Protein AF-A0A1J4UX50-F1 (afdb_monomer_lite)

Foldseek 3Di:
DWDFDAALKKFQKWKFKAWPVRDTPDGDDDGGDIDGAPPPPAQQQVSVVSGGDTAQDKDKDKQALCSHQEAQDPVQKDKDFCVVQVVVVHDADAQDWDADPNATWGFHDDDPRITITGRGDPRHRIIMMMIMHRHDIDDALVSQLQVLCVNQVVRFDWDDDPQEIETEAELPTDDDPSNVVSVVVSVVSSCPRSRHVYYHYDYDHDDPDPPPPPDD

Secondary structure (DSSP, 8-state):
---B--TT-EEEEEEEEE-TTS-EEEE--SSPEEEETTSSSS-HHHHHHHTTPBTT-EEEEEE-GGGTT-PPPGGGEEEEEHHHHHHTT----TT-EEEETTEEEEEEEEETTEEEEE-S-TTTT--EEEEEEEEEEE-SHHHHHHHHHHHHSTT--EEEETTEEEEEE-TTS--SHHHHHHHHHHHHHHHHHSS-SEEEEEE---PPPP------

pLDDT: mean 93.91, std 8.28, range [50.53, 98.5]

Sequence (216 aa):
MVELVEKNDFVELSFVGKDSDGNVFEQTKGKPVLVVAGVGQVLPGLDEKLVGSEVGKKTSVVVPKDKAFGDRRTDLVGLVPLASFQKQGVTPQVGQVVELDGKRARVQSVAGGRVRVDFNHELAGKDLSYEYTVEKRFSMPQAKLDALSKDQLFSAPVKLEGESVTVSIGSDKPKDANFIVAKLRFIDFALRYAGAKKVVFNEEYALPKEKVHEKG

Radius of gyration: 23.58 Å; chains: 1; bounding box: 49×55×70 Å

Structure (mmCIF, N/CA/C/O backbone):
data_AF-A0A1J4UX50-F1
#
_entry.id   AF-A0A1J4UX50-F1
#
loop_
_atom_site.group_PDB
_atom_site.id
_atom_site.type_symbol
_atom_site.label_atom_id
_atom_site.label_alt_id
_atom_site.label_comp_id
_atom_site.label_asym_id
_atom_site.label_entity_id
_atom_site.label_seq_id
_atom_site.pdbx_PDB_ins_code
_atom_site.Cartn_x
_atom_site.Cartn_y
_atom_site.Cartn_z
_atom_site.occupancy
_atom_site.B_iso_or_equiv
_atom_site.auth_s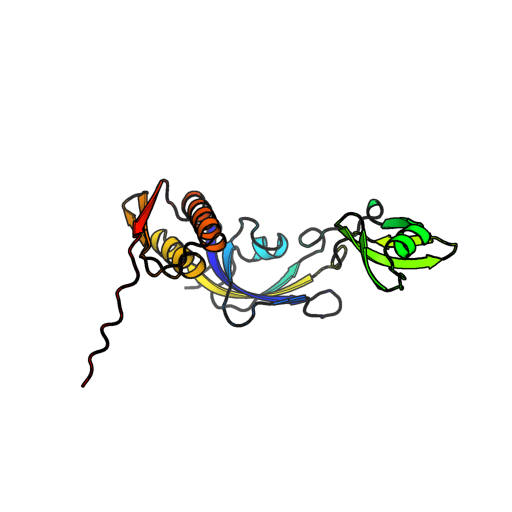eq_id
_atom_site.auth_comp_id
_atom_site.auth_asym_id
_atom_site.auth_atom_id
_atom_site.pdbx_PDB_model_num
ATOM 1 N N . MET A 1 1 ? -8.299 -17.542 22.897 1.00 71.81 1 MET A N 1
ATOM 2 C CA . MET A 1 1 ? -9.010 -17.402 21.608 1.00 71.81 1 MET A CA 1
ATOM 3 C C . MET A 1 1 ? -8.022 -16.838 20.614 1.00 71.81 1 MET A C 1
ATOM 5 O O . MET A 1 1 ? -7.281 -15.945 20.997 1.00 71.81 1 MET A O 1
ATOM 9 N N . VAL A 1 2 ? -7.980 -17.391 19.405 1.00 84.62 2 VAL A N 1
ATOM 10 C CA . VAL A 1 2 ? -7.159 -16.862 18.311 1.00 84.62 2 VAL A CA 1
ATOM 11 C C . VAL A 1 2 ? -7.909 -15.687 17.689 1.00 84.62 2 VAL A C 1
ATOM 13 O O . VAL A 1 2 ? -9.086 -15.828 17.361 1.00 84.62 2 VAL A O 1
ATOM 16 N N . GLU A 1 3 ? -7.259 -14.533 17.563 1.00 94.38 3 GLU A N 1
ATOM 17 C CA . GLU A 1 3 ? -7.835 -13.371 16.887 1.00 94.38 3 GLU A CA 1
ATOM 18 C C . GLU A 1 3 ? -7.488 -13.434 15.397 1.00 94.38 3 GLU A C 1
ATOM 20 O O . GLU A 1 3 ? -6.315 -13.401 15.026 1.00 94.38 3 GLU A O 1
ATOM 25 N N . LEU A 1 4 ? -8.511 -13.556 14.550 1.00 97.38 4 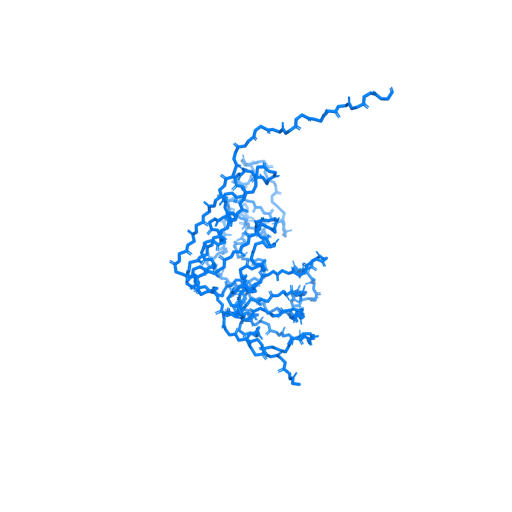LEU A N 1
ATOM 26 C CA . LEU A 1 4 ? -8.366 -13.636 13.098 1.00 97.38 4 LEU A CA 1
ATOM 27 C C . LEU A 1 4 ? -8.790 -12.322 12.445 1.00 97.38 4 LEU A C 1
ATOM 29 O O . LEU A 1 4 ? -9.748 -11.685 12.877 1.00 97.38 4 LEU A O 1
ATOM 33 N N . VAL A 1 5 ? -8.085 -11.933 11.389 1.00 98.00 5 VAL A N 1
ATOM 34 C CA . VAL A 1 5 ? -8.404 -10.753 10.578 1.00 98.00 5 VAL A CA 1
ATOM 35 C C . VAL A 1 5 ? -9.600 -11.036 9.670 1.00 98.00 5 VAL A C 1
ATOM 37 O O . VAL A 1 5 ? -9.631 -12.053 8.979 1.00 98.00 5 VAL A O 1
ATOM 40 N N . GLU A 1 6 ? -10.554 -10.111 9.603 1.00 98.12 6 GLU A N 1
ATOM 41 C CA . GLU A 1 6 ? -11.681 -10.173 8.672 1.00 98.12 6 GLU A CA 1
ATOM 42 C C . GLU A 1 6 ? -11.560 -9.109 7.575 1.00 98.12 6 GLU A C 1
ATOM 44 O O . GLU A 1 6 ? -10.809 -8.136 7.680 1.00 98.12 6 GLU A O 1
ATOM 49 N N . LYS A 1 7 ? -12.312 -9.288 6.485 1.00 97.81 7 LYS A N 1
ATOM 50 C CA . LYS A 1 7 ? -12.376 -8.290 5.414 1.00 97.81 7 LYS A CA 1
ATOM 51 C C . LYS A 1 7 ? -12.885 -6.953 5.968 1.00 97.81 7 LYS A C 1
ATOM 53 O O . LYS A 1 7 ? -13.843 -6.927 6.735 1.00 97.81 7 LYS A O 1
ATOM 58 N N . ASN A 1 8 ? -12.293 -5.851 5.510 1.00 97.69 8 ASN A N 1
ATOM 59 C CA . ASN A 1 8 ? -12.536 -4.476 5.970 1.00 97.69 8 ASN A CA 1
ATOM 60 C C . ASN A 1 8 ? -12.030 -4.164 7.387 1.00 97.69 8 ASN A C 1
ATOM 62 O O . ASN A 1 8 ? -12.269 -3.057 7.882 1.00 97.69 8 ASN A O 1
ATOM 66 N N . ASP A 1 9 ? -11.342 -5.087 8.061 1.00 98.44 9 ASP A N 1
ATOM 67 C CA . ASP A 1 9 ? -10.608 -4.736 9.273 1.00 98.44 9 ASP A CA 1
ATOM 68 C C . ASP A 1 9 ? -9.380 -3.908 8.950 1.00 98.44 9 ASP A C 1
ATOM 70 O O . ASP A 1 9 ? -8.752 -4.061 7.904 1.00 98.44 9 ASP A O 1
ATOM 74 N N . PHE A 1 10 ? -9.043 -3.023 9.878 1.00 98.50 10 PHE A N 1
ATOM 75 C CA . PHE A 1 10 ? -7.824 -2.242 9.802 1.00 98.50 10 PHE A CA 1
ATOM 76 C C . PHE A 1 10 ? -6.750 -3.007 10.558 1.00 98.50 10 PHE A C 1
ATOM 78 O O . PHE A 1 10 ? -7.009 -3.515 11.650 1.00 98.50 10 PHE A O 1
ATOM 85 N N . VAL A 1 11 ? -5.551 -3.082 9.997 1.00 98.31 11 VAL A N 1
ATOM 86 C CA . VAL A 1 11 ? -4.437 -3.816 10.589 1.00 98.31 11 VAL A CA 1
ATOM 87 C C . VAL A 1 11 ? -3.141 -3.014 10.530 1.00 98.31 11 VAL A C 1
ATOM 89 O O . VAL A 1 11 ? -2.823 -2.406 9.512 1.00 98.31 11 VAL A O 1
ATOM 92 N N . GLU A 1 12 ? -2.392 -3.009 11.634 1.00 98.25 12 GLU A N 1
ATOM 93 C CA . GLU A 1 12 ? -0.988 -2.575 11.652 1.00 98.25 12 GLU A CA 1
ATOM 94 C C . GLU A 1 12 ? -0.148 -3.757 11.125 1.00 98.25 12 GLU A C 1
ATOM 96 O O . GLU A 1 12 ? -0.056 -4.790 11.785 1.00 98.25 12 GLU A O 1
ATOM 101 N N . LEU A 1 13 ? 0.422 -3.634 9.924 1.00 98.12 13 LEU A N 1
ATOM 102 C CA . LEU A 1 13 ? 1.148 -4.692 9.215 1.00 98.12 13 LEU A CA 1
ATOM 103 C C . LEU A 1 13 ? 2.655 -4.405 9.186 1.00 98.12 13 LEU A C 1
ATOM 105 O O . LEU A 1 13 ? 3.090 -3.346 8.726 1.00 98.12 13 LEU A O 1
ATOM 109 N N . SER A 1 14 ? 3.455 -5.379 9.611 1.00 98.12 14 SER A N 1
ATOM 110 C CA . SER A 1 14 ? 4.901 -5.421 9.368 1.00 98.12 14 SER A CA 1
ATOM 111 C C . SER A 1 14 ? 5.198 -6.467 8.304 1.00 98.12 14 SER A C 1
ATOM 113 O O . SER A 1 14 ? 4.675 -7.577 8.392 1.00 98.12 14 SER A O 1
ATOM 115 N N . PHE A 1 15 ? 6.044 -6.165 7.320 1.00 97.56 15 PHE A N 1
ATOM 116 C CA . PHE A 1 15 ? 6.398 -7.138 6.288 1.00 97.56 15 PHE A CA 1
ATOM 117 C C . PHE A 1 15 ? 7.793 -6.942 5.683 1.00 97.56 15 PHE A C 1
ATOM 119 O O . PHE A 1 15 ? 8.387 -5.862 5.748 1.00 97.56 15 PHE A O 1
ATOM 126 N N . VAL A 1 16 ? 8.285 -8.004 5.044 1.00 97.94 16 VAL A N 1
ATOM 127 C CA . VAL A 1 16 ? 9.465 -8.036 4.176 1.00 97.94 16 VAL A CA 1
ATOM 128 C C . VAL A 1 16 ? 9.098 -8.782 2.894 1.00 97.94 16 VAL A C 1
ATOM 130 O O . VAL A 1 16 ? 8.734 -9.956 2.944 1.00 97.94 16 VAL A O 1
ATOM 133 N N . GLY A 1 17 ? 9.200 -8.098 1.758 1.00 97.50 17 GLY A N 1
ATOM 134 C CA . GLY A 1 17 ? 9.024 -8.641 0.416 1.00 97.50 17 GLY A CA 1
ATOM 135 C C . GLY A 1 17 ? 10.372 -8.913 -0.250 1.00 97.50 17 GLY A C 1
ATOM 136 O O . GLY A 1 17 ? 11.251 -8.044 -0.289 1.00 97.50 17 GLY A O 1
ATOM 137 N N . LYS A 1 18 ? 10.538 -10.123 -0.785 1.00 97.62 18 LYS A N 1
ATOM 138 C CA . LYS A 1 18 ? 11.728 -10.556 -1.525 1.00 97.62 18 LYS A CA 1
ATOM 139 C C . LYS A 1 18 ? 11.366 -11.070 -2.909 1.00 97.62 18 LYS A C 1
ATOM 141 O O . LYS A 1 18 ? 10.309 -11.677 -3.095 1.00 97.62 18 LYS A O 1
ATOM 146 N N . ASP A 1 19 ? 12.254 -10.836 -3.866 1.00 95.06 19 ASP A N 1
ATOM 147 C CA . ASP A 1 19 ? 12.122 -11.383 -5.212 1.00 95.06 19 ASP A CA 1
ATOM 148 C C . ASP A 1 19 ? 12.576 -12.852 -5.285 1.00 95.06 19 ASP A C 1
ATOM 150 O O . ASP A 1 19 ? 12.990 -13.448 -4.286 1.00 95.06 19 ASP A O 1
ATOM 154 N N . SER A 1 20 ? 12.484 -13.444 -6.479 1.00 87.88 20 SER A N 1
ATOM 155 C CA . SER A 1 20 ? 12.874 -14.836 -6.747 1.00 87.88 20 SER A CA 1
ATOM 156 C C . SER A 1 20 ? 14.332 -15.153 -6.408 1.00 87.88 20 SER A C 1
ATOM 158 O O . SER A 1 20 ? 14.670 -16.310 -6.179 1.00 87.88 20 SER A O 1
ATOM 160 N N . ASP A 1 21 ? 15.186 -14.131 -6.378 1.00 89.50 21 ASP A N 1
ATOM 161 C CA . ASP A 1 21 ? 16.621 -14.249 -6.136 1.00 89.50 21 ASP A CA 1
ATOM 162 C C . ASP A 1 21 ? 16.953 -14.046 -4.641 1.00 89.50 21 ASP A C 1
ATOM 164 O O . ASP A 1 21 ? 18.115 -14.078 -4.237 1.00 89.50 21 ASP A O 1
ATOM 168 N N . GLY A 1 22 ? 15.931 -13.847 -3.798 1.00 92.62 22 GLY A N 1
ATOM 169 C CA . GLY A 1 22 ? 16.059 -13.625 -2.359 1.00 92.62 22 GLY A CA 1
ATOM 170 C C . GLY A 1 22 ? 16.393 -12.182 -1.975 1.00 92.62 22 GLY A C 1
ATOM 171 O O . GLY A 1 22 ? 16.579 -11.900 -0.786 1.00 92.62 22 GLY A O 1
ATOM 172 N N . ASN A 1 23 ? 16.437 -11.260 -2.940 1.00 94.81 23 ASN A N 1
ATOM 173 C CA . ASN A 1 23 ? 16.742 -9.858 -2.688 1.00 94.81 23 ASN A CA 1
ATOM 174 C C . ASN A 1 23 ? 15.522 -9.153 -2.095 1.00 94.81 23 ASN A C 1
ATOM 176 O O . ASN A 1 23 ? 14.419 -9.245 -2.632 1.00 94.81 23 ASN A O 1
ATOM 180 N N . VAL A 1 24 ? 15.720 -8.414 -1.001 1.00 96.31 24 VAL A N 1
ATOM 181 C CA . VAL A 1 24 ? 14.661 -7.581 -0.415 1.00 96.31 24 VAL A CA 1
ATOM 182 C C . VAL A 1 24 ? 14.408 -6.387 -1.331 1.00 96.31 24 VAL A C 1
ATOM 184 O O . VAL A 1 24 ? 15.296 -5.556 -1.517 1.00 96.31 24 VAL A O 1
ATOM 187 N N . PHE A 1 25 ? 13.195 -6.286 -1.874 1.00 94.50 25 PHE A N 1
ATOM 188 C CA . PHE A 1 25 ? 12.785 -5.147 -2.703 1.00 94.50 25 PHE A CA 1
ATOM 189 C C . PHE A 1 25 ? 11.885 -4.169 -1.938 1.00 94.50 25 PHE A C 1
ATOM 191 O O . PHE A 1 25 ? 11.846 -2.983 -2.260 1.00 94.50 25 PHE A O 1
ATOM 198 N N . GLU A 1 26 ? 11.186 -4.645 -0.905 1.00 94.50 26 GLU A N 1
ATOM 199 C CA . GLU A 1 26 ? 10.275 -3.842 -0.094 1.00 94.50 26 GLU A CA 1
ATOM 200 C C . GLU A 1 26 ? 10.270 -4.355 1.348 1.00 94.50 26 GLU A C 1
ATOM 202 O O . GLU A 1 26 ? 10.312 -5.558 1.594 1.00 94.50 26 GLU A O 1
ATOM 207 N N . GLN A 1 27 ? 10.224 -3.452 2.324 1.00 96.00 27 GLN A N 1
ATOM 208 C CA . GLN A 1 27 ? 10.045 -3.828 3.723 1.00 96.00 27 GLN A CA 1
ATOM 209 C C . GLN A 1 27 ? 9.508 -2.666 4.548 1.00 96.00 27 GLN A C 1
ATOM 211 O O . GLN A 1 27 ? 9.844 -1.500 4.316 1.00 96.00 27 GLN A O 1
ATOM 216 N N . THR A 1 28 ? 8.771 -3.001 5.598 1.00 95.06 28 THR A N 1
ATOM 217 C CA . THR A 1 28 ? 8.455 -2.074 6.678 1.00 95.06 28 THR A CA 1
ATOM 218 C C . THR A 1 28 ? 9.744 -1.693 7.419 1.00 95.06 28 THR A C 1
ATOM 220 O O . THR A 1 28 ? 10.534 -2.554 7.812 1.00 95.06 28 THR A O 1
ATOM 223 N N . LYS A 1 29 ? 9.989 -0.390 7.616 1.00 88.50 29 LYS A N 1
ATOM 224 C CA . LYS A 1 29 ? 11.141 0.119 8.381 1.00 88.50 29 LYS A CA 1
ATOM 225 C C . LYS A 1 29 ? 10.657 0.857 9.625 1.00 88.50 29 LYS A C 1
ATOM 227 O O . LYS A 1 29 ? 10.134 1.965 9.541 1.00 88.50 29 LYS A O 1
ATOM 232 N N . GLY A 1 30 ? 10.858 0.250 10.790 1.00 88.81 30 GLY A N 1
ATOM 233 C CA . GLY A 1 30 ? 10.556 0.856 12.086 1.00 88.81 30 GLY A CA 1
ATOM 234 C C . GLY A 1 30 ? 9.095 0.713 12.512 1.00 88.81 30 GLY A C 1
ATOM 235 O O . GLY A 1 30 ? 8.821 -0.027 13.449 1.00 88.81 30 GLY A O 1
ATOM 236 N N . LYS A 1 31 ? 8.167 1.431 11.868 1.00 90.00 31 LYS A N 1
ATOM 237 C CA . LYS A 1 31 ? 6.743 1.437 12.256 1.00 90.00 31 LYS A CA 1
ATOM 238 C C . LYS A 1 31 ? 5.897 0.578 11.309 1.00 90.00 31 LYS A C 1
ATOM 240 O O . LYS A 1 31 ? 6.064 0.742 10.101 1.00 90.00 31 LYS A O 1
ATOM 245 N N . PRO A 1 32 ? 4.985 -0.267 11.832 1.00 96.19 32 PRO A N 1
ATOM 246 C CA . PRO A 1 32 ? 3.990 -0.971 11.024 1.00 96.19 32 PRO A CA 1
ATOM 247 C C . PRO A 1 32 ? 3.179 -0.008 10.158 1.00 96.19 32 PRO A C 1
ATOM 249 O O . PRO A 1 32 ? 2.933 1.131 10.562 1.00 96.19 32 PRO A O 1
ATOM 252 N N . VAL A 1 33 ? 2.750 -0.474 8.987 1.00 96.12 33 VAL A N 1
ATOM 253 C CA . VAL A 1 33 ? 1.877 0.296 8.093 1.00 96.12 33 VAL A CA 1
ATOM 254 C C . VAL A 1 33 ? 0.417 -0.040 8.371 1.00 96.12 33 VAL A C 1
ATOM 256 O O . VAL A 1 33 ? 0.080 -1.204 8.574 1.00 96.12 33 VAL A O 1
ATOM 259 N N . LEU A 1 34 ? -0.457 0.965 8.393 1.00 97.69 34 LEU A N 1
ATOM 260 C CA . LEU A 1 34 ? -1.891 0.743 8.550 1.00 97.69 34 LEU A CA 1
ATOM 261 C C . LEU A 1 34 ? -2.509 0.399 7.189 1.00 97.69 34 LEU A C 1
ATOM 263 O O . LEU A 1 34 ? -2.439 1.201 6.258 1.00 97.69 34 LEU A O 1
ATOM 267 N N . VAL A 1 35 ? -3.130 -0.774 7.082 1.00 97.62 35 VAL A N 1
ATOM 268 C CA . VAL A 1 35 ? -3.851 -1.210 5.876 1.00 97.62 35 VAL A CA 1
ATOM 269 C C . VAL A 1 35 ? -5.231 -1.750 6.230 1.00 97.62 35 VAL A C 1
ATOM 271 O O . VAL A 1 35 ? -5.477 -2.180 7.354 1.00 97.62 35 VAL A O 1
ATOM 274 N N . VAL A 1 36 ? -6.141 -1.731 5.267 1.00 98.25 36 VAL A N 1
ATOM 275 C CA . VAL A 1 36 ? -7.467 -2.334 5.347 1.00 98.25 36 VAL A CA 1
ATOM 276 C C . VAL A 1 36 ? -7.423 -3.667 4.613 1.00 98.25 36 VAL A C 1
ATOM 278 O O . VAL A 1 36 ? -7.085 -3.721 3.432 1.00 98.25 36 VAL A O 1
ATOM 281 N N . ALA A 1 37 ? -7.751 -4.746 5.315 1.00 98.31 37 ALA A N 1
ATOM 282 C CA . ALA A 1 37 ? -7.629 -6.094 4.785 1.00 98.31 37 ALA A CA 1
ATOM 283 C C . ALA A 1 37 ? -8.676 -6.378 3.695 1.00 98.31 37 ALA A C 1
ATOM 285 O O . ALA A 1 37 ? -9.885 -6.23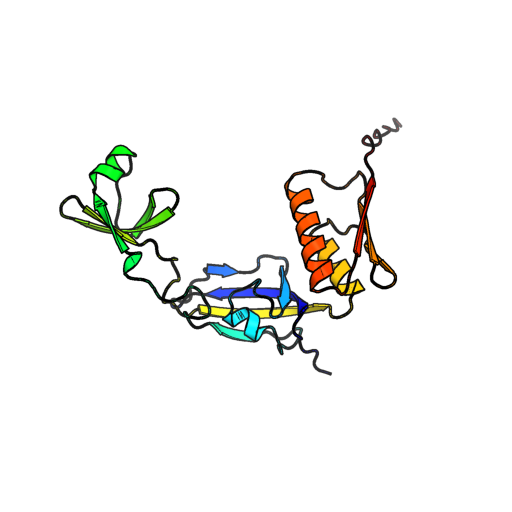1 3.913 1.00 98.31 37 ALA A O 1
ATOM 286 N N . GLY A 1 38 ? -8.214 -6.846 2.535 1.00 97.56 38 GLY A N 1
ATOM 287 C CA . GLY A 1 38 ? -9.058 -7.342 1.449 1.00 97.56 38 GLY A CA 1
ATOM 288 C C . GLY A 1 38 ? -9.702 -6.253 0.586 1.00 97.56 38 GLY A C 1
ATOM 289 O O . GLY A 1 38 ? -10.775 -6.497 0.019 1.00 97.56 38 GLY A O 1
ATOM 290 N N . VAL A 1 39 ? -9.105 -5.056 0.517 1.00 96.88 39 VAL A N 1
ATOM 291 C CA . VAL A 1 39 ? -9.618 -3.920 -0.283 1.00 96.88 39 VAL A CA 1
ATOM 292 C C . VAL A 1 39 ? -8.639 -3.403 -1.347 1.00 96.88 39 VAL A C 1
ATOM 294 O O . VAL A 1 39 ? -8.916 -2.398 -1.997 1.00 96.88 39 VAL A O 1
ATOM 297 N N . GLY A 1 40 ? -7.514 -4.087 -1.558 1.00 96.00 40 GLY A N 1
ATOM 298 C CA . GLY A 1 40 ? -6.562 -3.813 -2.635 1.00 96.00 40 GLY A CA 1
ATOM 299 C C . GLY A 1 40 ? -5.550 -2.707 -2.336 1.00 96.00 40 GLY A C 1
ATOM 300 O O . GLY A 1 40 ? -5.107 -2.028 -3.259 1.00 96.00 40 GLY A O 1
ATOM 301 N N . GLN A 1 41 ? -5.191 -2.487 -1.064 1.00 95.25 41 GLN A N 1
ATOM 302 C CA . GLN A 1 41 ? -4.138 -1.522 -0.702 1.00 95.25 41 GLN A CA 1
ATOM 303 C C . GLN A 1 41 ? -2.714 -2.068 -0.859 1.00 95.25 41 GLN A C 1
ATOM 305 O O . GLN A 1 41 ? -1.770 -1.289 -0.964 1.00 95.25 41 GLN A O 1
ATOM 310 N N . VAL A 1 42 ? -2.563 -3.391 -0.857 1.00 95.88 42 VAL A N 1
ATOM 311 C CA . VAL A 1 42 ? -1.296 -4.099 -1.079 1.00 95.88 42 VAL A CA 1
ATOM 312 C C . VAL A 1 42 ? -1.435 -5.036 -2.280 1.00 95.88 42 VAL A C 1
ATOM 314 O O . VAL A 1 42 ? -2.509 -5.116 -2.882 1.00 95.88 42 VAL A O 1
ATOM 317 N N . LEU A 1 43 ? -0.358 -5.741 -2.650 1.00 96.69 43 LEU A N 1
ATOM 318 C CA . LEU A 1 43 ? -0.404 -6.704 -3.754 1.00 96.69 43 LEU A CA 1
ATOM 319 C C . LEU A 1 43 ? -1.571 -7.689 -3.569 1.00 96.69 43 LEU A C 1
ATOM 321 O O . LEU A 1 43 ? -1.728 -8.206 -2.460 1.00 96.69 43 LEU A O 1
ATOM 325 N N . PRO A 1 44 ? -2.349 -7.998 -4.625 1.00 97.38 44 PRO A N 1
ATOM 326 C CA . PRO A 1 44 ? -3.539 -8.841 -4.517 1.00 97.38 44 PRO A CA 1
ATOM 327 C C . PRO A 1 44 ? -3.313 -10.145 -3.747 1.00 97.38 44 PRO A C 1
ATOM 329 O O . PRO A 1 44 ? -4.102 -10.498 -2.876 1.00 97.38 44 PRO A O 1
ATOM 332 N N . GLY A 1 45 ? -2.204 -10.844 -4.006 1.00 96.50 45 GLY A N 1
ATOM 333 C CA . GLY A 1 45 ? -1.937 -12.115 -3.333 1.00 96.50 45 GLY A CA 1
ATOM 334 C C . GLY A 1 45 ? -1.479 -11.966 -1.882 1.00 96.50 45 GLY A C 1
ATOM 335 O O . GLY A 1 45 ? -1.636 -12.913 -1.119 1.00 96.50 45 GLY A O 1
ATOM 336 N N . LEU A 1 46 ? -0.960 -10.802 -1.476 1.00 96.94 46 LEU A N 1
ATOM 337 C CA . LEU A 1 46 ? -0.735 -10.497 -0.061 1.00 96.94 46 LEU A CA 1
ATOM 338 C C . LEU A 1 46 ? -2.058 -10.125 0.618 1.00 96.94 46 LEU A C 1
ATOM 340 O O . LEU A 1 46 ? -2.356 -10.640 1.690 1.00 96.94 46 LEU A O 1
ATOM 344 N N . ASP A 1 47 ? -2.872 -9.290 -0.026 1.00 97.69 47 ASP A N 1
ATOM 345 C CA . ASP A 1 47 ? -4.136 -8.789 0.522 1.00 97.69 47 ASP A CA 1
ATOM 346 C C . ASP A 1 47 ? -5.145 -9.918 0.788 1.00 97.69 47 ASP A C 1
ATOM 348 O O . ASP A 1 47 ? -5.769 -9.983 1.847 1.00 97.69 47 ASP A O 1
ATOM 352 N N . GLU A 1 48 ? -5.229 -10.884 -0.131 1.00 96.88 48 GLU A N 1
ATOM 353 C CA . GLU A 1 48 ? -6.010 -12.110 0.054 1.00 96.88 48 GLU A CA 1
ATOM 354 C C . GLU A 1 48 ? -5.556 -12.933 1.266 1.00 96.88 48 GLU A C 1
ATOM 356 O O . GLU A 1 48 ? -6.374 -13.603 1.893 1.00 96.88 48 GLU A O 1
ATOM 361 N N . LYS A 1 49 ? -4.257 -12.916 1.588 1.00 96.94 49 LYS A N 1
ATOM 362 C CA . LYS A 1 49 ? -3.690 -13.679 2.708 1.00 96.94 49 LYS A CA 1
ATOM 363 C C . LYS A 1 49 ? -3.848 -12.965 4.041 1.00 96.94 49 LYS A C 1
ATOM 365 O O . LYS A 1 49 ? -3.878 -13.637 5.069 1.00 96.94 49 LYS A O 1
ATOM 370 N N . LEU A 1 50 ? -3.999 -11.639 4.043 1.00 97.50 50 LEU A N 1
ATOM 371 C CA . LEU A 1 50 ? -4.297 -10.891 5.263 1.00 97.50 50 LEU A CA 1
ATOM 372 C C . LEU A 1 50 ? -5.626 -11.337 5.876 1.00 97.50 50 LEU A C 1
ATOM 374 O O . LEU A 1 50 ? -5.694 -11.525 7.086 1.00 97.50 50 LEU A O 1
ATOM 378 N N . VAL A 1 51 ? -6.659 -11.571 5.064 1.00 97.56 51 VAL A N 1
ATOM 379 C CA . VAL A 1 51 ? -7.946 -12.084 5.555 1.00 97.56 51 VAL A CA 1
ATOM 380 C C . VAL A 1 51 ? -7.775 -13.517 6.074 1.00 97.56 51 VAL A C 1
ATOM 382 O O . VAL A 1 51 ? -7.290 -14.400 5.373 1.00 97.56 51 VAL A O 1
ATOM 385 N N . GLY A 1 52 ? -8.178 -13.752 7.321 1.00 97.06 52 GLY A N 1
ATOM 386 C CA . GLY A 1 52 ? -7.995 -15.020 8.026 1.00 97.06 52 GLY A CA 1
ATOM 387 C C . GLY A 1 52 ? -6.609 -15.205 8.649 1.00 97.06 52 GLY A C 1
ATOM 388 O O . GLY A 1 52 ? -6.366 -16.244 9.259 1.00 97.06 52 GLY A O 1
ATOM 389 N N . SER A 1 53 ? -5.705 -14.224 8.535 1.00 97.38 53 SER A N 1
ATOM 390 C CA . SER A 1 53 ? -4.438 -14.248 9.272 1.00 97.38 53 SER A CA 1
ATOM 391 C C . SER A 1 53 ? -4.667 -14.083 10.772 1.00 97.38 53 SER A C 1
ATOM 393 O O . SER A 1 53 ? -5.549 -13.343 11.206 1.00 97.38 53 SER A O 1
ATOM 395 N N . GLU A 1 54 ? -3.838 -14.756 11.562 1.00 98.00 54 GLU A N 1
ATOM 396 C CA . GLU A 1 54 ? -3.823 -14.651 13.019 1.00 98.00 54 GLU A CA 1
ATOM 397 C C . GLU A 1 54 ? -2.996 -13.439 13.467 1.00 98.00 54 GLU A C 1
ATOM 399 O O . GLU A 1 54 ? -1.852 -13.257 13.040 1.00 98.00 54 GLU A O 1
ATOM 404 N N . VAL A 1 55 ? -3.574 -12.607 14.335 1.00 98.06 55 VAL A N 1
ATOM 405 C CA . VAL A 1 55 ? -2.904 -11.428 14.899 1.00 98.06 55 VAL A CA 1
ATOM 406 C C . VAL A 1 55 ? -1.724 -11.865 15.775 1.00 98.06 55 VAL A C 1
ATOM 408 O O . VAL A 1 55 ? -1.826 -12.793 16.572 1.00 98.06 55 VAL A O 1
ATOM 411 N N . GLY A 1 56 ? -0.582 -11.199 15.612 1.00 97.75 56 GLY A N 1
ATOM 412 C CA . GLY A 1 56 ? 0.679 -11.467 16.304 1.00 97.75 56 GLY A CA 1
ATOM 413 C C . GLY A 1 56 ? 1.496 -12.619 15.712 1.00 97.75 56 GLY A C 1
ATOM 414 O O . GLY A 1 56 ? 2.640 -12.830 16.117 1.00 97.75 56 GLY A O 1
ATOM 415 N N . LYS A 1 57 ? 0.953 -13.363 14.740 1.00 97.62 57 LYS A N 1
ATOM 416 C CA . LYS A 1 57 ? 1.645 -14.500 14.135 1.00 97.62 57 LYS A CA 1
ATOM 417 C C . LYS A 1 57 ? 2.405 -14.103 12.880 1.00 97.62 57 LYS A C 1
ATOM 419 O O . LYS A 1 57 ? 1.855 -13.558 11.923 1.00 97.62 57 LYS A O 1
ATOM 424 N N . LYS A 1 58 ? 3.675 -14.491 12.864 1.00 97.56 58 LYS A N 1
ATOM 425 C CA . LYS A 1 58 ? 4.536 -14.390 11.694 1.00 97.56 58 LYS A CA 1
ATOM 426 C C . LYS A 1 58 ? 4.125 -15.416 10.637 1.00 97.56 58 LYS A C 1
ATOM 428 O O . LYS A 1 58 ? 4.071 -16.613 10.920 1.00 97.56 58 LYS A O 1
ATOM 433 N N . THR A 1 59 ? 3.865 -14.943 9.426 1.00 97.12 59 THR A N 1
ATOM 434 C CA . THR A 1 59 ? 3.369 -15.744 8.305 1.00 97.12 59 THR A CA 1
ATOM 435 C C . THR A 1 59 ? 4.255 -15.541 7.081 1.00 97.12 59 THR A C 1
ATOM 437 O O . THR A 1 59 ? 4.658 -14.420 6.775 1.00 97.12 59 THR A O 1
ATOM 440 N N . SER A 1 60 ? 4.556 -16.627 6.367 1.00 97.31 60 SER A N 1
ATOM 441 C CA . SER A 1 60 ? 5.296 -16.592 5.103 1.00 97.31 60 SER A CA 1
ATOM 442 C C . SER A 1 60 ? 4.397 -17.055 3.967 1.00 97.31 60 SER A C 1
ATOM 444 O O . SER A 1 60 ? 3.750 -18.098 4.068 1.00 97.31 60 SER A O 1
ATOM 446 N N . VAL A 1 61 ? 4.361 -16.288 2.881 1.00 96.50 61 VAL A N 1
ATOM 447 C CA . VAL A 1 61 ? 3.545 -16.578 1.700 1.00 96.50 61 VAL A CA 1
ATOM 448 C C . VAL A 1 61 ? 4.343 -16.354 0.427 1.00 96.50 61 VAL A C 1
ATOM 450 O O . VAL A 1 61 ? 5.188 -15.463 0.350 1.00 96.50 61 VAL A O 1
ATOM 453 N N . VAL A 1 62 ? 4.045 -17.159 -0.588 1.00 97.12 62 VAL A N 1
ATOM 454 C CA . VAL A 1 62 ? 4.475 -16.901 -1.961 1.00 97.12 62 VAL A CA 1
ATOM 455 C C . VAL A 1 62 ? 3.319 -16.219 -2.680 1.00 97.12 62 VAL A C 1
ATOM 457 O O . VAL A 1 62 ? 2.197 -16.727 -2.685 1.00 97.12 62 VAL A O 1
ATOM 460 N N . VAL A 1 63 ? 3.596 -15.053 -3.252 1.00 97.56 63 VAL A N 1
ATOM 461 C CA . VAL A 1 63 ? 2.679 -14.286 -4.087 1.00 97.56 63 VAL A CA 1
ATOM 462 C C . VAL A 1 63 ? 3.044 -14.587 -5.542 1.00 97.56 63 VAL A C 1
ATOM 464 O O . VAL A 1 63 ? 4.112 -14.161 -5.991 1.00 97.56 63 VAL A O 1
ATOM 467 N N . PRO A 1 64 ? 2.204 -15.334 -6.278 1.00 96.94 64 PRO A N 1
ATOM 468 C CA . PRO A 1 64 ? 2.483 -15.644 -7.673 1.00 96.94 64 PRO A CA 1
ATOM 469 C C . PRO A 1 64 ? 2.450 -14.369 -8.523 1.00 96.94 64 PRO A C 1
ATOM 471 O O . PRO A 1 64 ? 1.761 -13.401 -8.185 1.00 96.94 64 PRO A O 1
ATOM 474 N N . LYS A 1 65 ? 3.197 -14.359 -9.631 1.00 96.56 65 LYS A N 1
ATOM 475 C CA . LYS A 1 65 ? 3.354 -13.186 -10.507 1.00 96.56 65 LYS A CA 1
ATOM 476 C C . LYS A 1 65 ? 2.027 -12.549 -10.932 1.00 96.56 65 LYS A C 1
ATOM 478 O O . LYS A 1 65 ? 1.928 -11.326 -10.952 1.00 96.56 65 LYS A O 1
ATOM 483 N N . ASP A 1 66 ? 0.996 -13.344 -11.214 1.00 96.69 66 ASP A N 1
ATOM 484 C CA . ASP A 1 66 ? -0.342 -12.894 -11.630 1.00 96.69 66 ASP A CA 1
ATOM 485 C C . ASP A 1 66 ? -1.088 -12.126 -10.526 1.00 96.69 66 ASP A C 1
ATOM 487 O O . ASP A 1 66 ? -1.910 -11.260 -10.822 1.00 96.69 66 ASP A O 1
ATOM 491 N N . LYS A 1 67 ? -0.742 -12.384 -9.261 1.00 96.69 67 LYS A N 1
ATOM 492 C CA . LYS A 1 67 ? -1.220 -11.661 -8.074 1.00 96.69 67 LYS A CA 1
ATOM 493 C C . LYS A 1 67 ? -0.198 -10.669 -7.504 1.00 96.69 67 LYS A C 1
ATOM 495 O O . LYS A 1 67 ? -0.398 -10.159 -6.398 1.00 96.69 67 LYS A O 1
ATOM 500 N N . ALA A 1 68 ? 0.876 -10.406 -8.247 1.00 96.12 68 ALA A N 1
ATOM 501 C CA . ALA A 1 68 ? 1.909 -9.416 -7.958 1.00 96.12 68 ALA A CA 1
ATOM 502 C C . ALA A 1 68 ? 1.987 -8.368 -9.084 1.00 96.12 68 ALA A C 1
ATOM 504 O O . ALA A 1 68 ? 1.088 -7.542 -9.220 1.00 96.12 68 ALA A O 1
ATOM 505 N N . PHE A 1 69 ? 3.053 -8.391 -9.894 1.00 95.56 69 PHE A N 1
ATOM 506 C CA . PHE A 1 69 ? 3.312 -7.414 -10.963 1.00 95.56 69 PHE A CA 1
ATOM 507 C C . PHE A 1 69 ? 2.929 -7.907 -12.367 1.00 95.56 69 PHE A C 1
ATOM 509 O O . PHE A 1 69 ? 3.249 -7.257 -13.362 1.00 95.56 69 PHE A O 1
ATOM 516 N N . GLY A 1 70 ? 2.238 -9.042 -12.447 1.00 95.62 70 GLY A N 1
ATOM 517 C CA . GLY A 1 70 ? 1.788 -9.668 -13.680 1.00 95.62 70 GLY A CA 1
ATOM 518 C C . GLY A 1 70 ? 2.910 -10.327 -14.476 1.00 95.62 70 GLY A C 1
ATOM 519 O O . GLY A 1 70 ? 4.075 -10.377 -14.070 1.00 95.62 70 GLY A O 1
ATOM 520 N N . ASP A 1 71 ? 2.542 -10.840 -15.645 1.00 96.44 71 ASP A N 1
ATOM 521 C CA . ASP A 1 71 ? 3.496 -11.353 -16.619 1.00 96.44 71 ASP A CA 1
ATOM 522 C C . ASP A 1 71 ? 4.338 -10.239 -17.237 1.00 96.44 71 ASP A C 1
ATOM 524 O O . ASP A 1 71 ? 3.872 -9.123 -17.481 1.00 96.44 71 ASP A O 1
ATOM 528 N N . ARG A 1 72 ? 5.586 -10.578 -17.570 1.00 95.25 72 ARG A N 1
ATOM 529 C CA . ARG A 1 72 ? 6.410 -9.720 -18.416 1.00 95.25 72 ARG A CA 1
ATOM 530 C C . ARG A 1 72 ? 5.808 -9.695 -19.817 1.00 95.25 72 ARG A C 1
ATOM 532 O O . ARG A 1 72 ? 5.731 -10.728 -20.481 1.00 95.25 72 ARG A O 1
ATOM 539 N N . ARG A 1 73 ? 5.403 -8.518 -20.279 1.00 95.81 73 ARG A N 1
ATOM 540 C CA . ARG A 1 73 ? 4.709 -8.347 -21.553 1.00 95.81 73 ARG A CA 1
ATOM 541 C C . ARG A 1 73 ? 5.685 -7.992 -22.669 1.00 95.81 73 ARG A C 1
ATOM 543 O O . ARG A 1 73 ? 6.515 -7.092 -22.527 1.00 95.81 73 ARG A O 1
ATOM 550 N N . THR A 1 74 ? 5.605 -8.717 -23.780 1.00 95.06 74 THR A N 1
ATOM 551 C CA . THR A 1 74 ? 6.525 -8.565 -24.919 1.00 95.06 74 THR A CA 1
ATOM 552 C C . THR A 1 74 ? 6.270 -7.297 -25.729 1.00 95.06 74 THR A C 1
ATOM 554 O O . THR A 1 74 ? 7.195 -6.775 -26.340 1.00 95.06 74 THR A O 1
ATOM 557 N N . ASP A 1 75 ? 5.038 -6.788 -25.715 1.00 95.69 75 ASP A N 1
ATOM 558 C CA . ASP A 1 75 ? 4.620 -5.522 -26.333 1.00 95.69 75 ASP A CA 1
ATOM 559 C C . ASP A 1 75 ? 5.206 -4.287 -25.625 1.00 95.69 75 ASP A C 1
ATOM 561 O O . ASP A 1 75 ? 5.345 -3.230 -26.234 1.00 95.69 75 ASP A O 1
ATOM 565 N N . LEU A 1 76 ? 5.613 -4.429 -24.360 1.00 94.94 76 LEU A N 1
ATOM 566 C CA . LEU A 1 76 ? 6.356 -3.414 -23.608 1.00 94.94 76 LEU A CA 1
ATOM 567 C C . LEU A 1 76 ? 7.868 -3.436 -23.875 1.00 94.94 76 LEU A C 1
ATOM 569 O O . LEU A 1 76 ? 8.616 -2.705 -23.225 1.00 94.94 76 LEU A O 1
ATOM 573 N N . VAL A 1 77 ? 8.343 -4.257 -24.812 1.00 96.31 77 VAL A N 1
ATOM 574 C CA . VAL A 1 77 ? 9.748 -4.277 -25.221 1.00 96.31 77 VAL A CA 1
ATOM 575 C C . VAL A 1 77 ? 9.879 -3.642 -26.598 1.00 96.31 77 VAL A C 1
ATOM 577 O O . VAL A 1 77 ? 9.302 -4.112 -27.575 1.00 96.31 77 VAL A O 1
ATOM 580 N N . GLY A 1 78 ? 10.663 -2.570 -26.680 1.00 94.88 78 GLY A N 1
ATOM 581 C CA . GLY A 1 78 ? 10.768 -1.731 -27.870 1.00 94.88 78 GLY A CA 1
ATOM 582 C C . GLY A 1 78 ? 12.194 -1.574 -28.383 1.00 94.88 78 GLY A C 1
ATOM 583 O O . GLY A 1 78 ? 13.171 -1.805 -27.669 1.00 94.88 78 GLY A O 1
ATOM 584 N N . LEU A 1 79 ? 12.310 -1.143 -29.639 1.00 96.31 79 LEU A N 1
ATOM 585 C CA . LEU A 1 79 ? 13.560 -0.669 -30.227 1.00 96.31 79 LEU A CA 1
ATOM 586 C C . LEU A 1 79 ? 13.487 0.846 -30.385 1.00 96.31 79 LEU A C 1
ATOM 588 O O . LEU A 1 79 ? 12.609 1.357 -31.076 1.00 96.31 79 LEU A O 1
ATOM 592 N N . VAL A 1 80 ? 14.441 1.550 -29.787 1.00 95.25 80 VAL A N 1
ATOM 593 C CA . VAL A 1 80 ? 14.560 3.006 -29.875 1.00 95.25 80 VAL A CA 1
ATOM 594 C C . VAL A 1 80 ? 15.865 3.348 -30.599 1.00 95.25 80 VAL A C 1
ATOM 596 O O . VAL A 1 80 ? 16.893 2.722 -30.322 1.00 95.25 80 VAL A O 1
ATOM 599 N N . PRO A 1 81 ? 15.874 4.300 -31.550 1.00 96.50 81 PRO A N 1
ATOM 600 C CA . PRO A 1 81 ? 17.107 4.724 -32.207 1.00 96.50 81 PRO A CA 1
ATOM 601 C C . PRO A 1 81 ? 18.136 5.232 -31.191 1.00 96.50 81 PRO A C 1
ATOM 603 O O . PRO A 1 81 ? 17.804 6.044 -30.330 1.00 96.50 81 PRO A O 1
ATOM 606 N N . LEU A 1 82 ? 19.400 4.821 -31.323 1.00 95.62 82 LEU A N 1
ATOM 607 C CA . LEU A 1 82 ? 20.487 5.297 -30.455 1.00 95.62 82 LEU A CA 1
ATOM 608 C C . LEU A 1 82 ? 20.602 6.831 -30.480 1.00 95.62 82 LEU A C 1
ATOM 610 O O . LEU A 1 82 ? 20.826 7.459 -29.447 1.00 95.62 82 LEU A O 1
ATOM 614 N N . ALA A 1 83 ? 20.358 7.433 -31.647 1.00 94.56 83 ALA A N 1
ATOM 615 C CA . ALA A 1 83 ? 20.345 8.880 -31.830 1.00 94.56 83 ALA A CA 1
ATOM 616 C C . ALA A 1 83 ? 19.333 9.601 -30.918 1.00 94.56 83 ALA A C 1
ATOM 618 O O . ALA A 1 83 ? 19.571 10.747 -30.546 1.00 94.56 83 ALA A O 1
ATOM 619 N N . SER A 1 84 ? 18.223 8.958 -30.532 1.00 93.06 84 SER A N 1
ATOM 620 C CA . SER A 1 84 ? 17.242 9.553 -29.614 1.00 93.06 84 SER A CA 1
ATOM 621 C C . SER A 1 84 ? 17.820 9.755 -28.212 1.00 93.06 84 SER A C 1
ATOM 623 O O . SER A 1 84 ? 17.585 10.797 -27.609 1.00 93.06 84 SER A O 1
ATOM 625 N N . PHE A 1 85 ? 18.637 8.813 -27.728 1.00 92.69 85 PHE A N 1
ATOM 626 C CA . PHE A 1 85 ? 19.336 8.939 -26.443 1.00 92.69 85 PHE A CA 1
ATOM 627 C C . PHE A 1 85 ? 20.441 9.993 -26.514 1.00 92.69 85 PHE A C 1
ATOM 629 O O . PHE A 1 85 ? 20.539 10.855 -25.645 1.00 92.69 85 PHE A O 1
ATOM 636 N N . GLN A 1 86 ? 21.225 9.985 -27.595 1.00 91.06 86 GLN A N 1
ATOM 637 C CA . GLN A 1 86 ? 22.319 10.940 -27.796 1.00 91.06 86 GLN A CA 1
ATOM 638 C C . GLN A 1 86 ? 21.823 12.390 -27.858 1.00 91.06 86 GLN A C 1
ATOM 640 O O . GLN A 1 86 ? 22.454 13.274 -27.286 1.00 91.06 86 GLN A O 1
ATOM 645 N N . LYS A 1 87 ? 20.665 12.640 -28.489 1.00 91.62 87 LYS A N 1
ATOM 646 C CA . LYS A 1 87 ? 20.011 13.962 -28.499 1.00 91.62 87 LYS A CA 1
ATOM 647 C C . LYS A 1 87 ? 19.652 14.469 -27.100 1.00 91.62 87 LYS A C 1
ATOM 649 O O . LYS A 1 87 ? 19.586 15.675 -26.898 1.00 91.62 87 LYS A O 1
ATOM 654 N N . GLN A 1 88 ? 19.430 13.561 -26.155 1.00 89.38 88 GLN A N 1
ATOM 655 C CA . GLN A 1 88 ? 19.166 13.865 -24.748 1.00 89.38 88 GLN A CA 1
ATOM 656 C C . GLN A 1 88 ? 20.448 13.849 -23.895 1.00 89.38 88 GLN A C 1
ATOM 658 O O . GLN A 1 88 ? 20.372 13.942 -22.675 1.00 89.38 88 GLN A O 1
ATOM 663 N N . GLY A 1 89 ? 21.629 13.710 -24.511 1.00 90.56 89 GLY A N 1
ATOM 664 C CA . GLY A 1 89 ? 22.904 13.606 -23.798 1.00 90.56 89 GLY A CA 1
ATOM 665 C C . GLY A 1 89 ? 23.092 12.285 -23.045 1.00 90.56 89 GLY A C 1
ATOM 666 O O . GLY A 1 89 ? 23.953 12.196 -22.174 1.00 90.56 89 GLY A O 1
ATOM 667 N N . VAL A 1 90 ? 22.300 11.255 -23.361 1.00 91.81 90 VAL A N 1
ATOM 668 C CA . VAL A 1 90 ? 22.348 9.944 -22.708 1.00 91.81 90 VAL A CA 1
ATOM 669 C C . VAL A 1 90 ? 23.124 8.955 -23.576 1.00 91.81 90 VAL A C 1
ATOM 671 O O . VAL A 1 90 ? 22.794 8.734 -24.741 1.00 91.81 90 VAL A O 1
ATOM 674 N N . THR A 1 91 ? 24.117 8.296 -22.981 1.00 94.56 91 THR A N 1
ATOM 675 C CA . THR A 1 91 ? 24.794 7.136 -23.576 1.00 94.56 91 THR A CA 1
ATOM 676 C C . THR A 1 91 ? 24.255 5.867 -22.914 1.00 94.56 91 THR A C 1
ATOM 678 O O . THR A 1 91 ? 24.651 5.576 -21.785 1.00 94.56 91 THR A O 1
ATOM 681 N N . PRO A 1 92 ? 23.338 5.124 -23.562 1.00 94.56 92 PRO A N 1
ATOM 682 C CA . PRO A 1 92 ? 22.683 3.978 -22.944 1.00 94.56 92 PRO A CA 1
ATOM 683 C C . PRO A 1 92 ? 23.655 2.805 -22.777 1.00 94.56 92 PRO A C 1
ATOM 685 O O . PRO A 1 92 ? 24.382 2.455 -23.706 1.00 94.56 92 PRO A O 1
ATOM 688 N N . GLN A 1 93 ? 23.628 2.166 -21.609 1.00 96.19 93 GLN A N 1
ATOM 689 C CA . GLN A 1 93 ? 24.407 0.967 -21.289 1.00 96.19 93 GLN A CA 1
ATOM 690 C C . GLN A 1 93 ? 23.489 -0.209 -20.952 1.00 96.19 93 GLN A C 1
ATOM 692 O O . GLN A 1 93 ? 22.418 -0.020 -20.384 1.00 96.19 93 GLN A O 1
ATOM 697 N N . VAL A 1 94 ? 23.897 -1.438 -21.276 1.00 96.56 94 VAL A N 1
ATOM 698 C CA . VAL A 1 94 ? 23.116 -2.641 -20.938 1.00 96.56 94 VAL A CA 1
ATOM 699 C C . VAL A 1 94 ? 22.895 -2.725 -19.427 1.00 96.56 94 VAL A C 1
ATOM 701 O O . VAL A 1 94 ? 23.820 -2.541 -18.644 1.00 96.56 94 VAL A O 1
ATOM 704 N N . GLY A 1 95 ? 21.652 -2.978 -19.022 1.00 93.56 95 GLY A N 1
ATOM 705 C CA . GLY A 1 95 ? 21.228 -3.012 -17.624 1.00 93.56 95 GLY A CA 1
ATOM 706 C C . GLY A 1 95 ? 20.830 -1.650 -17.051 1.00 93.56 95 GLY A C 1
ATOM 707 O O . GLY A 1 95 ? 20.093 -1.625 -16.062 1.00 93.56 95 GLY A O 1
ATOM 708 N N . GLN A 1 96 ? 21.231 -0.540 -17.680 1.00 94.94 96 GLN A N 1
ATOM 709 C CA . GLN A 1 96 ? 20.885 0.812 -17.242 1.00 94.94 96 GLN A CA 1
ATOM 710 C C . GLN A 1 96 ? 19.374 1.047 -17.315 1.00 94.94 96 GLN A C 1
ATOM 712 O O . GLN A 1 96 ? 18.714 0.652 -18.280 1.00 94.94 96 GLN A O 1
ATOM 717 N N . VAL A 1 97 ? 18.835 1.736 -16.309 1.00 94.25 97 VAL A N 1
ATOM 718 C CA . VAL A 1 97 ? 17.471 2.270 -16.351 1.00 94.25 97 VAL A CA 1
ATOM 719 C C . VAL A 1 97 ? 17.520 3.695 -16.891 1.00 94.25 97 VAL A C 1
ATOM 721 O O . VAL A 1 97 ? 18.253 4.535 -16.376 1.00 94.25 97 VAL A O 1
ATOM 724 N N . VAL A 1 98 ? 16.748 3.943 -17.939 1.00 93.00 98 VAL A N 1
ATOM 725 C CA . VAL A 1 98 ? 16.639 5.213 -18.664 1.00 93.00 98 VAL A CA 1
ATOM 726 C C . VAL A 1 98 ? 15.198 5.711 -18.600 1.00 93.00 98 VAL A C 1
ATOM 728 O O . VAL A 1 98 ? 14.279 4.914 -18.411 1.00 93.00 98 VAL A O 1
ATOM 731 N N . GLU A 1 99 ? 14.990 7.015 -18.753 1.00 91.56 99 GLU A N 1
ATOM 732 C CA . GLU A 1 99 ? 13.656 7.610 -18.854 1.00 91.56 99 GLU A CA 1
ATOM 733 C C . GLU A 1 99 ? 13.385 8.022 -20.303 1.00 91.56 99 GLU A C 1
ATOM 735 O O . GLU A 1 99 ? 14.192 8.713 -20.919 1.00 91.56 99 GLU A O 1
ATOM 740 N N . LEU A 1 100 ? 12.268 7.558 -20.857 1.00 87.25 100 LEU A N 1
ATOM 741 C CA . LEU A 1 100 ? 11.830 7.809 -22.226 1.00 87.25 100 LEU A CA 1
ATOM 742 C C . LEU A 1 100 ? 10.348 8.167 -22.192 1.00 87.25 100 LEU A C 1
ATOM 744 O O . LEU A 1 100 ? 9.540 7.375 -21.713 1.00 87.25 100 LEU A O 1
ATOM 748 N N . ASP A 1 101 ? 9.994 9.359 -22.671 1.00 83.38 101 ASP A N 1
ATOM 749 C CA . ASP A 1 101 ? 8.615 9.871 -22.674 1.00 83.38 101 ASP A CA 1
ATOM 750 C C . ASP A 1 101 ? 7.934 9.784 -21.290 1.00 83.38 101 ASP A C 1
ATOM 752 O O . ASP A 1 101 ? 6.778 9.377 -21.160 1.00 83.38 101 ASP A O 1
ATOM 756 N N . GLY A 1 102 ? 8.690 10.101 -20.230 1.00 85.38 102 GLY A N 1
ATOM 757 C CA . GLY A 1 102 ? 8.235 10.020 -18.836 1.00 85.38 102 GLY A CA 1
ATOM 758 C C . GLY A 1 102 ? 8.077 8.593 -18.296 1.00 85.38 102 GLY A C 1
ATOM 759 O O . GLY A 1 102 ? 7.569 8.399 -17.192 1.00 85.38 102 GLY A O 1
ATOM 760 N N . LYS A 1 103 ? 8.488 7.570 -19.057 1.00 89.31 103 LYS A N 1
ATOM 761 C CA . LYS A 1 103 ? 8.455 6.163 -18.646 1.00 89.31 103 LYS A CA 1
ATOM 762 C C . LYS A 1 103 ? 9.860 5.643 -18.410 1.00 89.31 103 LYS A C 1
ATOM 764 O O . LYS A 1 103 ? 10.755 5.808 -19.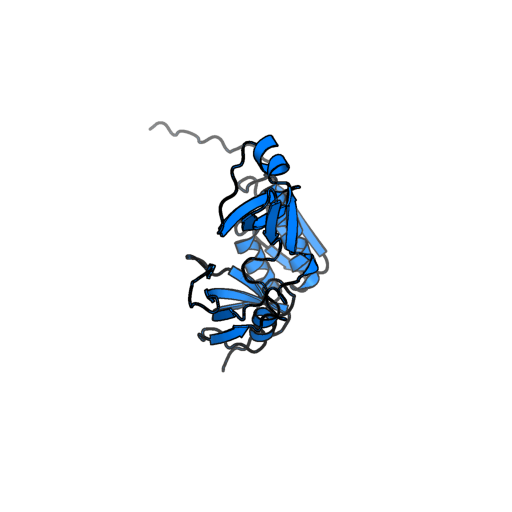235 1.00 89.31 103 LYS A O 1
ATOM 769 N N . ARG A 1 104 ? 10.043 4.939 -17.297 1.00 92.75 104 ARG A N 1
ATOM 770 C CA . ARG A 1 104 ? 11.291 4.229 -17.014 1.00 92.75 104 ARG A CA 1
ATOM 771 C C . ARG A 1 104 ? 11.359 2.960 -17.858 1.00 92.75 104 ARG A C 1
ATOM 773 O O . ARG A 1 104 ? 10.383 2.219 -17.940 1.00 92.75 104 ARG A O 1
ATOM 780 N N . ALA A 1 105 ? 12.517 2.705 -18.450 1.00 94.62 105 ALA A N 1
ATOM 781 C CA . ALA A 1 105 ? 12.794 1.503 -19.220 1.00 94.62 105 ALA A CA 1
ATOM 782 C C . ALA A 1 105 ? 14.184 0.969 -18.888 1.00 94.62 105 ALA A C 1
ATOM 784 O O . ALA A 1 105 ? 15.101 1.742 -18.616 1.00 94.62 105 ALA A O 1
ATOM 785 N N . ARG A 1 106 ? 14.373 -0.348 -18.943 1.00 96.19 106 ARG A N 1
ATOM 786 C CA . ARG A 1 106 ? 15.690 -0.974 -18.802 1.00 96.19 106 ARG A CA 1
ATOM 787 C C . ARG A 1 106 ? 16.287 -1.266 -20.169 1.00 96.19 106 ARG A C 1
ATOM 789 O O . ARG A 1 106 ? 15.655 -1.917 -20.996 1.00 96.19 106 ARG A O 1
ATOM 796 N N . VAL A 1 107 ? 17.520 -0.836 -20.397 1.00 96.94 107 VAL A N 1
ATOM 797 C CA . VAL A 1 107 ? 18.271 -1.162 -21.611 1.00 96.94 107 VAL A CA 1
ATOM 798 C C . VAL A 1 107 ? 18.660 -2.642 -21.583 1.00 96.94 107 VAL A C 1
ATOM 800 O O . VAL A 1 107 ? 19.365 -3.092 -20.684 1.00 96.94 107 VAL A O 1
ATOM 803 N N . GLN A 1 108 ? 18.213 -3.402 -22.580 1.00 96.38 108 GLN A N 1
ATOM 804 C CA . GLN A 1 108 ? 18.538 -4.821 -22.749 1.00 96.38 108 GLN A CA 1
ATOM 805 C C . GLN A 1 108 ? 19.744 -5.036 -23.665 1.00 96.38 108 GLN A C 1
ATOM 807 O O . GLN A 1 108 ? 20.546 -5.931 -23.427 1.00 96.38 108 GLN A O 1
ATOM 812 N N . SER A 1 109 ? 19.883 -4.226 -24.717 1.00 97.31 109 SER A N 1
ATOM 813 C CA . SER A 1 109 ? 21.003 -4.322 -25.657 1.00 97.31 109 SER A CA 1
ATOM 814 C C . SER A 1 109 ? 21.195 -3.019 -26.427 1.00 97.31 109 SER A C 1
ATOM 816 O O . SER A 1 109 ? 20.222 -2.326 -26.726 1.00 97.31 109 SER A O 1
ATOM 818 N N . VAL A 1 110 ? 22.431 -2.736 -26.832 1.00 96.62 110 VAL A N 1
ATOM 819 C CA . VAL A 1 110 ? 22.771 -1.641 -27.751 1.00 96.62 110 VAL A CA 1
ATOM 820 C C . VAL A 1 110 ? 23.515 -2.250 -28.935 1.00 96.62 110 VAL A C 1
ATOM 822 O O . VAL A 1 110 ? 24.619 -2.759 -28.769 1.00 96.62 110 VAL A O 1
ATOM 825 N N . ALA A 1 111 ? 22.898 -2.255 -30.117 1.00 95.19 111 ALA A N 1
ATOM 826 C CA . ALA A 1 111 ? 23.473 -2.866 -31.316 1.00 95.19 111 ALA A CA 1
ATOM 827 C C . ALA A 1 111 ? 22.868 -2.266 -32.594 1.00 95.19 111 ALA A C 1
ATOM 829 O O . ALA A 1 111 ? 21.688 -1.919 -32.631 1.00 95.19 111 ALA A O 1
ATOM 830 N N . GLY A 1 112 ? 23.670 -2.147 -33.658 1.00 92.94 112 GLY A N 1
ATOM 831 C CA . GLY A 1 112 ? 23.180 -1.722 -34.979 1.00 92.94 112 GLY A CA 1
ATOM 832 C C . GLY A 1 112 ? 22.488 -0.352 -34.986 1.00 92.94 112 GLY A C 1
ATOM 833 O O . GLY A 1 112 ? 21.481 -0.174 -35.667 1.00 92.94 112 GLY A O 1
ATOM 834 N N . GLY A 1 113 ? 22.961 0.594 -34.167 1.00 95.00 113 GLY A N 1
ATOM 835 C CA . GLY A 1 113 ? 22.354 1.926 -34.030 1.00 95.00 113 GLY A CA 1
ATOM 836 C C . GLY A 1 113 ? 20.978 1.936 -33.350 1.00 95.00 113 GLY A C 1
ATOM 837 O O . GLY A 1 113 ? 20.301 2.967 -33.350 1.00 95.00 113 GLY A O 1
ATOM 838 N N . ARG A 1 114 ? 20.550 0.813 -32.762 1.00 97.19 114 ARG A N 1
ATOM 839 C CA . ARG A 1 114 ? 19.293 0.674 -32.023 1.00 97.19 114 ARG A CA 1
ATOM 840 C C . ARG A 1 114 ? 19.560 0.226 -30.592 1.00 97.19 114 ARG A C 1
ATOM 842 O O . ARG A 1 114 ? 20.517 -0.489 -30.300 1.00 97.19 114 ARG A O 1
ATOM 849 N N . VAL A 1 115 ? 18.672 0.639 -29.704 1.00 97.56 115 VAL A N 1
ATOM 850 C CA . VAL A 1 115 ? 18.680 0.288 -28.290 1.00 97.56 115 VAL A CA 1
ATOM 851 C C . VAL A 1 115 ? 17.406 -0.487 -28.014 1.00 97.56 115 VAL A C 1
ATOM 853 O O . VAL A 1 115 ? 16.306 0.019 -28.238 1.00 97.56 115 VAL A O 1
ATOM 856 N N . ARG A 1 116 ? 17.548 -1.730 -27.558 1.00 97.50 116 ARG A N 1
ATOM 857 C CA . ARG A 1 116 ? 16.418 -2.526 -27.083 1.00 97.50 116 ARG A CA 1
ATOM 858 C C . ARG A 1 116 ? 16.136 -2.128 -25.646 1.00 97.50 116 ARG A C 1
ATOM 860 O O . ARG A 1 116 ? 17.027 -2.235 -24.805 1.00 97.50 116 ARG A O 1
ATOM 867 N N . VAL A 1 117 ? 14.923 -1.673 -25.377 1.00 96.94 117 VAL A N 1
ATOM 868 C CA . VAL A 1 117 ? 14.489 -1.203 -24.060 1.00 96.94 117 VAL A CA 1
ATOM 869 C C . VAL A 1 117 ? 13.259 -1.963 -23.600 1.00 96.94 117 VAL A C 1
ATOM 871 O O . VAL A 1 117 ? 12.414 -2.339 -24.410 1.00 96.94 117 VAL A O 1
ATOM 874 N N . ASP A 1 118 ? 13.165 -2.186 -22.299 1.00 97.00 118 ASP A N 1
ATOM 875 C CA . ASP A 1 118 ? 12.074 -2.911 -21.668 1.00 97.00 118 ASP A CA 1
ATOM 876 C C . ASP A 1 118 ? 11.354 -2.019 -20.657 1.00 97.00 118 ASP A C 1
ATOM 878 O O . ASP A 1 118 ? 11.951 -1.594 -19.667 1.00 97.00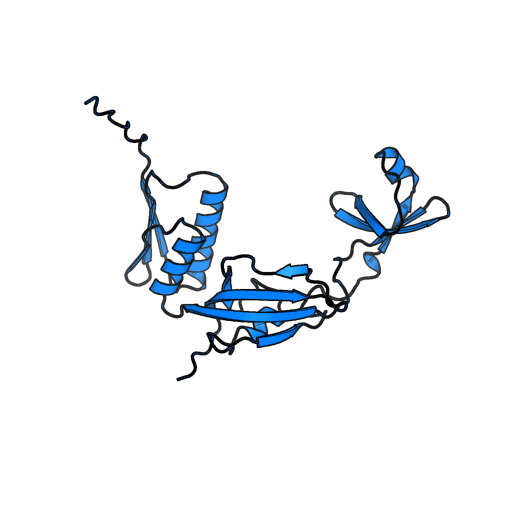 118 ASP A O 1
ATOM 882 N N . PHE A 1 119 ? 10.082 -1.734 -20.927 1.00 96.31 119 PHE A N 1
ATOM 883 C CA . PHE A 1 119 ? 9.217 -0.883 -20.110 1.00 96.31 119 PHE A CA 1
ATOM 884 C C . PHE A 1 119 ? 8.397 -1.665 -19.073 1.00 96.31 119 PHE A C 1
ATOM 886 O O . PHE A 1 119 ? 7.529 -1.090 -18.417 1.00 96.31 119 PHE A O 1
ATOM 893 N N . ASN A 1 120 ? 8.611 -2.976 -18.931 1.00 96.25 120 ASN A N 1
ATOM 894 C CA . ASN A 1 120 ? 7.956 -3.749 -17.882 1.00 96.25 120 ASN A CA 1
ATOM 895 C C . ASN A 1 120 ? 8.401 -3.290 -16.490 1.00 96.25 120 ASN A C 1
ATOM 897 O O . ASN A 1 120 ? 9.525 -2.818 -16.295 1.00 96.25 120 ASN A O 1
ATOM 901 N N . HIS A 1 121 ? 7.535 -3.518 -15.499 1.00 93.06 121 HIS A N 1
ATOM 902 C CA . HIS A 1 121 ? 7.943 -3.432 -14.102 1.00 93.06 121 HIS A CA 1
ATOM 903 C C . HIS A 1 121 ? 9.135 -4.371 -13.850 1.00 93.06 121 HIS A C 1
ATOM 905 O O . HIS A 1 121 ? 9.206 -5.464 -14.414 1.00 93.06 121 HIS A O 1
ATOM 911 N N . GLU A 1 122 ? 10.075 -3.968 -12.995 1.00 90.81 122 GLU A N 1
ATOM 912 C CA . GLU A 1 122 ? 11.308 -4.728 -12.740 1.00 90.81 122 GLU A CA 1
ATOM 913 C C . GLU A 1 122 ? 11.036 -6.156 -12.243 1.00 90.81 122 GLU A C 1
ATOM 915 O O . GLU A 1 122 ? 11.732 -7.095 -12.625 1.00 90.81 122 GLU A O 1
ATOM 920 N N . LEU A 1 123 ? 9.967 -6.308 -11.462 1.00 94.19 123 LEU A N 1
ATOM 921 C CA . LEU A 1 123 ? 9.502 -7.573 -10.894 1.00 94.19 123 LEU A CA 1
ATOM 922 C C . LEU A 1 123 ? 8.442 -8.292 -11.753 1.00 94.19 123 LEU A C 1
ATOM 924 O O . LEU A 1 123 ? 7.898 -9.305 -11.324 1.00 94.19 123 LEU A O 1
ATOM 928 N N . ALA A 1 124 ? 8.124 -7.794 -12.954 1.00 95.25 124 ALA A N 1
ATOM 929 C CA . ALA A 1 124 ? 7.174 -8.465 -13.843 1.00 95.25 124 ALA A CA 1
ATOM 930 C C . ALA A 1 124 ? 7.702 -9.843 -14.272 1.00 95.25 124 ALA A C 1
ATOM 932 O O . ALA A 1 124 ? 8.859 -9.988 -14.680 1.00 95.25 124 ALA A O 1
ATOM 933 N N . GLY A 1 125 ? 6.830 -10.848 -14.213 1.00 94.81 125 GLY A N 1
ATOM 934 C CA . GLY A 1 125 ? 7.152 -12.245 -14.489 1.00 94.81 125 GLY A CA 1
ATOM 935 C C . GLY A 1 125 ? 7.804 -12.998 -13.325 1.00 94.81 125 GLY A C 1
ATOM 936 O O . GLY A 1 125 ? 8.086 -14.182 -13.496 1.00 94.81 125 GLY A O 1
ATOM 937 N N . LYS A 1 126 ? 8.038 -12.352 -12.173 1.00 94.81 126 LYS A N 1
ATOM 938 C CA . LYS A 1 126 ? 8.604 -12.992 -10.979 1.00 94.81 126 LYS A CA 1
ATOM 939 C C . LYS A 1 126 ? 7.516 -13.305 -9.952 1.00 94.81 126 LYS A C 1
ATOM 941 O O . LYS A 1 126 ? 6.678 -12.453 -9.657 1.00 94.81 126 LYS A O 1
ATOM 946 N N . ASP A 1 127 ? 7.589 -14.497 -9.369 1.00 96.56 127 ASP A N 1
ATOM 947 C CA . ASP A 1 127 ? 6.923 -14.783 -8.100 1.00 96.56 127 ASP A CA 1
ATOM 948 C C . ASP A 1 127 ? 7.688 -14.089 -6.969 1.00 96.56 127 ASP A C 1
ATOM 950 O O . ASP A 1 127 ? 8.911 -13.922 -7.031 1.00 96.56 127 ASP A O 1
ATOM 954 N N . LEU A 1 128 ? 6.963 -13.675 -5.935 1.00 97.75 128 LEU A N 1
ATOM 955 C CA . LEU A 1 128 ? 7.515 -12.948 -4.798 1.00 97.75 128 LEU A CA 1
ATOM 956 C C . LEU A 1 128 ? 7.290 -13.739 -3.519 1.00 97.75 128 LEU A C 1
ATOM 958 O O . LEU A 1 128 ? 6.288 -14.434 -3.373 1.00 97.75 128 LEU A O 1
ATOM 962 N N . SER A 1 129 ? 8.192 -13.595 -2.558 1.00 97.81 129 SER A N 1
ATOM 963 C CA . SER A 1 129 ? 7.985 -14.118 -1.209 1.00 97.81 129 SER A CA 1
ATOM 964 C C . SER A 1 129 ? 7.769 -12.968 -0.239 1.00 97.81 129 SER A C 1
ATOM 966 O O . SER A 1 129 ? 8.514 -11.991 -0.243 1.00 97.81 129 SER A O 1
ATOM 968 N N . TYR A 1 130 ? 6.735 -13.084 0.586 1.00 98.00 130 TYR A N 1
ATOM 969 C CA . TYR A 1 130 ? 6.448 -12.146 1.659 1.00 98.00 130 TYR A CA 1
ATOM 970 C C . TYR A 1 130 ? 6.503 -12.864 2.994 1.00 98.00 130 TYR A C 1
ATOM 972 O O . TYR A 1 130 ? 5.938 -13.940 3.178 1.00 98.00 130 TYR A O 1
ATOM 980 N N . GLU A 1 131 ? 7.161 -12.222 3.942 1.00 97.94 131 GLU A N 1
ATOM 981 C CA . GLU A 1 131 ? 7.094 -12.557 5.350 1.00 97.94 131 GLU A CA 1
ATOM 982 C C . GLU A 1 131 ? 6.423 -11.392 6.066 1.00 97.94 131 GLU A C 1
ATOM 984 O O . GLU A 1 131 ? 6.904 -10.266 5.964 1.00 97.94 131 GLU A O 1
ATOM 989 N N . TYR A 1 132 ? 5.307 -11.637 6.746 1.00 98.00 132 TYR A N 1
ATOM 990 C CA . TYR A 1 132 ? 4.537 -10.579 7.388 1.00 98.00 132 TYR A CA 1
ATOM 991 C C . TYR A 1 132 ? 3.989 -10.984 8.755 1.00 98.00 132 TYR A C 1
ATOM 993 O O . TYR A 1 132 ? 3.794 -12.164 9.045 1.00 98.00 132 TYR A O 1
ATOM 1001 N N . THR A 1 133 ? 3.708 -9.976 9.574 1.00 98.25 133 THR A N 1
ATOM 1002 C CA . THR A 1 133 ? 3.034 -10.099 10.866 1.00 98.25 133 THR A CA 1
ATOM 1003 C C . THR A 1 133 ? 1.944 -9.039 10.940 1.00 98.25 133 THR A C 1
ATOM 1005 O O . THR A 1 133 ? 2.202 -7.854 10.719 1.00 98.25 133 THR A O 1
ATOM 1008 N N . VAL A 1 134 ? 0.722 -9.461 11.263 1.00 98.31 134 VAL A N 1
ATOM 1009 C CA . VAL A 1 134 ? -0.349 -8.540 11.653 1.00 98.31 134 VAL A CA 1
ATOM 1010 C C . VAL A 1 134 ? -0.129 -8.182 13.117 1.00 98.31 134 VAL A C 1
ATOM 1012 O O . VAL A 1 134 ? -0.410 -8.988 13.992 1.00 98.31 134 VAL A O 1
ATOM 1015 N N . GLU A 1 135 ? 0.403 -6.999 13.393 1.00 97.69 135 GLU A N 1
ATOM 1016 C CA . GLU A 1 135 ? 0.780 -6.577 14.747 1.00 97.69 135 GLU A CA 1
ATOM 1017 C C . GLU A 1 135 ? -0.444 -6.237 15.596 1.00 97.69 135 GLU A C 1
ATOM 1019 O O . GLU A 1 135 ? -0.500 -6.552 16.783 1.00 97.69 135 GLU A O 1
ATOM 1024 N N . LYS A 1 136 ? -1.433 -5.574 14.985 1.00 97.88 136 LYS A N 1
ATOM 1025 C CA . LYS A 1 136 ? -2.703 -5.219 15.627 1.00 97.88 136 LYS A CA 1
ATOM 1026 C C . LYS A 1 136 ? -3.845 -5.257 14.637 1.00 97.88 136 LYS A C 1
ATOM 1028 O O . LYS A 1 136 ? -3.651 -4.972 13.457 1.00 97.88 136 LYS A O 1
ATOM 1033 N N . ARG A 1 137 ? -5.039 -5.519 15.161 1.00 98.06 137 ARG A N 1
ATOM 1034 C CA . ARG A 1 137 ? -6.317 -5.472 14.456 1.00 98.06 137 ARG A CA 1
ATOM 1035 C C . ARG A 1 137 ? -7.220 -4.419 15.094 1.00 98.06 137 ARG A C 1
ATOM 1037 O O . ARG A 1 137 ? -7.299 -4.311 16.315 1.00 98.06 137 ARG A O 1
ATOM 1044 N N . PHE A 1 138 ? -7.935 -3.672 14.262 1.00 98.25 138 PHE A N 1
ATOM 1045 C CA . PHE A 1 138 ? -9.007 -2.774 14.671 1.00 98.25 138 PHE A CA 1
ATOM 1046 C C . PHE A 1 138 ? -10.274 -3.162 13.909 1.00 98.25 138 PHE A C 1
ATOM 1048 O O . PHE A 1 138 ? -10.375 -2.946 12.700 1.00 98.25 138 PHE A O 1
ATOM 1055 N N . SER A 1 139 ? -11.236 -3.745 14.622 1.00 96.62 139 SER A N 1
ATOM 1056 C CA . SER A 1 139 ? -12.533 -4.174 14.079 1.00 96.62 139 SER A CA 1
ATOM 1057 C C . SER A 1 139 ? -13.664 -3.198 14.420 1.00 96.62 139 SER A C 1
ATOM 1059 O O . SER A 1 139 ? -14.561 -2.970 13.608 1.00 96.62 139 SER A O 1
ATOM 1061 N N . MET A 1 140 ? -13.588 -2.548 15.584 1.00 97.50 140 MET A N 1
ATOM 1062 C CA . MET A 1 140 ? -14.608 -1.606 16.047 1.00 97.50 140 MET A CA 1
ATOM 1063 C C . MET A 1 140 ? -14.539 -0.265 15.296 1.00 97.50 140 MET A C 1
ATOM 1065 O O . MET A 1 140 ? -13.441 0.280 15.163 1.00 97.50 140 MET A O 1
ATOM 1069 N N . PRO A 1 141 ? -15.682 0.324 14.884 1.00 97.81 141 PRO A N 1
ATOM 1070 C CA . PRO A 1 141 ? -15.740 1.603 14.166 1.00 97.81 141 PRO A CA 1
ATOM 1071 C C . PRO A 1 141 ? -14.871 2.715 14.767 1.00 97.81 141 PRO A C 1
ATOM 1073 O O . PRO A 1 141 ? -14.002 3.256 14.088 1.00 97.81 141 PRO A O 1
ATOM 1076 N N . GLN A 1 142 ? -15.031 3.005 16.064 1.00 97.94 142 GLN A N 1
ATOM 1077 C CA . GLN A 1 142 ? -14.238 4.035 16.744 1.00 97.94 142 GLN A CA 1
ATOM 1078 C C . GLN A 1 142 ? -12.736 3.710 16.728 1.00 97.94 142 GLN A C 1
ATOM 1080 O O . GLN A 1 142 ? -11.929 4.575 16.413 1.00 97.94 142 GLN A O 1
ATOM 1085 N N . ALA A 1 143 ? -12.353 2.454 16.972 1.00 98.12 143 ALA A N 1
ATOM 1086 C CA . ALA A 1 143 ? -10.947 2.052 16.966 1.00 98.12 143 ALA A CA 1
ATOM 1087 C C . ALA A 1 143 ? -10.305 2.183 15.571 1.00 98.12 143 ALA A C 1
ATOM 1089 O O . ALA A 1 143 ? -9.149 2.589 15.460 1.00 98.12 143 ALA A O 1
ATOM 1090 N N . LYS A 1 144 ? -11.059 1.891 14.499 1.00 98.50 144 LYS A N 1
ATOM 1091 C CA . LYS A 1 144 ? -10.628 2.118 13.108 1.00 98.50 144 LYS A CA 1
ATOM 1092 C C . LYS A 1 144 ? -10.379 3.606 12.841 1.00 98.50 144 LYS A C 1
ATOM 1094 O O . LYS A 1 144 ? -9.364 3.965 12.248 1.00 98.50 144 LYS A O 1
ATOM 1099 N N . LEU A 1 145 ? -11.278 4.471 13.313 1.00 98.44 145 LEU A N 1
ATOM 1100 C CA . LEU A 1 145 ? -11.163 5.927 13.181 1.00 98.44 145 LEU A CA 1
ATOM 1101 C C . LEU A 1 145 ? -9.974 6.497 13.965 1.00 98.44 145 LEU A C 1
ATOM 1103 O O . LEU A 1 145 ? -9.251 7.348 13.446 1.00 98.44 145 LEU A O 1
ATOM 1107 N N . ASP A 1 146 ? -9.732 5.999 15.177 1.00 98.38 146 ASP A N 1
ATOM 1108 C CA . ASP A 1 146 ? -8.586 6.401 15.995 1.00 98.38 146 ASP A CA 1
ATOM 1109 C C . ASP A 1 146 ? -7.263 5.992 15.331 1.00 98.38 146 ASP A C 1
ATOM 1111 O O . ASP A 1 146 ? -6.325 6.791 15.258 1.00 98.38 146 ASP A O 1
ATOM 1115 N N . ALA A 1 147 ? -7.197 4.771 14.783 1.00 98.06 147 ALA A N 1
ATOM 1116 C CA . ALA A 1 147 ? -6.040 4.289 14.032 1.00 98.06 147 ALA A CA 1
ATOM 1117 C C . ALA A 1 147 ? -5.782 5.141 12.778 1.00 98.06 147 ALA A C 1
ATOM 1119 O O . ALA A 1 147 ? -4.652 5.577 12.555 1.00 98.06 147 ALA A O 1
ATOM 1120 N N . LEU A 1 148 ? -6.829 5.451 12.006 1.00 97.44 148 LEU A N 1
ATOM 1121 C CA . LEU A 1 148 ? -6.752 6.351 10.853 1.00 97.44 148 LEU A CA 1
ATOM 1122 C C . LEU A 1 148 ? -6.259 7.748 11.230 1.00 97.44 148 LEU A C 1
ATOM 1124 O O . LEU A 1 148 ? -5.416 8.315 10.540 1.00 97.44 148 LEU A O 1
ATOM 1128 N N . SER A 1 149 ? -6.771 8.315 12.320 1.00 97.69 149 SER A N 1
ATOM 1129 C CA . SER A 1 149 ? -6.365 9.648 12.765 1.00 97.69 149 SER A CA 1
ATOM 1130 C C . SER A 1 149 ? -4.905 9.685 13.212 1.00 97.69 149 SER A C 1
ATOM 1132 O O . SER A 1 149 ? -4.162 10.615 12.887 1.00 97.69 149 SER A O 1
ATOM 1134 N N . LYS A 1 150 ? -4.461 8.646 13.922 1.00 96.94 150 LYS A N 1
ATOM 1135 C CA . LYS A 1 150 ? -3.059 8.477 14.307 1.00 96.94 150 LYS A CA 1
ATOM 1136 C C . LYS A 1 150 ? -2.142 8.385 13.082 1.00 96.94 150 LYS A C 1
ATOM 1138 O O . LYS A 1 150 ? -1.068 8.980 13.101 1.00 96.94 150 LYS A O 1
ATOM 1143 N N . ASP A 1 151 ? -2.564 7.664 12.044 1.00 95.38 151 ASP A N 1
ATOM 1144 C CA . ASP A 1 151 ? -1.802 7.472 10.804 1.00 95.38 151 ASP A CA 1
ATOM 1145 C C . ASP A 1 151 ? -1.765 8.737 9.927 1.00 95.38 151 ASP A C 1
ATOM 1147 O O . ASP A 1 151 ? -0.708 9.129 9.437 1.00 95.38 151 ASP A O 1
ATOM 1151 N N . GLN A 1 152 ? -2.903 9.416 9.761 1.00 95.19 152 GLN A N 1
ATOM 1152 C CA . GLN A 1 152 ? -3.081 10.421 8.703 1.00 95.19 152 GLN A CA 1
ATOM 1153 C C . GLN A 1 152 ? -3.231 11.849 9.228 1.00 95.19 152 GLN A C 1
ATOM 1155 O O . GLN A 1 152 ? -2.900 12.802 8.526 1.00 95.19 152 GLN A O 1
ATOM 1160 N N . LEU A 1 153 ? -3.725 12.023 10.455 1.00 95.31 153 LEU A N 1
ATOM 1161 C CA . LEU A 1 153 ? -4.156 13.319 10.989 1.00 95.31 153 LEU A CA 1
ATOM 1162 C C . LEU A 1 153 ? -3.405 13.728 12.261 1.00 95.31 153 LEU A C 1
ATOM 1164 O O . LEU A 1 153 ? -3.915 14.517 13.056 1.00 95.31 153 LEU A O 1
ATOM 1168 N N . PHE A 1 154 ? -2.182 13.224 12.460 1.00 93.94 154 PHE A N 1
ATOM 1169 C CA . PHE A 1 154 ? -1.337 13.559 13.616 1.00 93.94 154 PHE A CA 1
ATOM 1170 C C . PHE A 1 154 ? -2.054 13.342 14.958 1.00 93.94 154 PHE A C 1
ATOM 1172 O O . PHE A 1 154 ? -1.942 14.171 15.872 1.00 93.94 154 PHE A O 1
ATOM 1179 N N . SER A 1 155 ? -2.813 12.246 15.052 1.00 95.19 155 SER A N 1
ATOM 1180 C CA . SER A 1 155 ? -3.608 11.880 16.229 1.00 95.19 155 SER A CA 1
ATOM 1181 C C . SER A 1 155 ? -4.621 12.956 16.634 1.00 95.19 155 SER A C 1
ATOM 1183 O O . SER A 1 155 ? -4.809 13.226 17.821 1.00 95.19 155 SER A O 1
ATOM 1185 N N . ALA A 1 156 ? -5.250 13.610 15.657 1.00 96.38 156 ALA A N 1
ATOM 1186 C CA . ALA A 1 156 ? -6.380 14.490 15.914 1.00 96.38 156 ALA A CA 1
ATOM 1187 C C . ALA A 1 156 ? -7.497 13.740 16.669 1.00 96.38 156 ALA A C 1
ATOM 1189 O O . ALA A 1 156 ? -7.781 12.585 16.337 1.00 96.38 156 ALA A O 1
ATOM 1190 N N . PRO A 1 157 ? -8.158 14.354 17.663 1.00 97.44 157 PRO A N 1
ATOM 1191 C CA . PRO A 1 157 ? -9.296 13.730 18.324 1.00 97.44 157 PRO A CA 1
ATOM 1192 C C . PRO A 1 157 ? -10.413 13.402 17.330 1.00 97.44 157 PRO A C 1
ATOM 1194 O O . PRO A 1 157 ? -10.818 14.260 16.538 1.00 97.44 157 PRO A O 1
ATOM 1197 N N . VAL A 1 158 ? -10.925 12.172 17.402 1.00 97.94 158 VAL A N 1
ATOM 1198 C CA . VAL A 1 158 ? -12.046 11.702 16.586 1.00 97.94 158 VAL A CA 1
ATOM 1199 C C . VAL A 1 158 ? -13.139 11.144 17.481 1.00 97.94 158 VAL A C 1
ATOM 1201 O O . VAL A 1 158 ? -12.871 10.370 18.395 1.00 97.94 158 VAL A O 1
ATOM 1204 N N . LYS A 1 159 ? -14.387 11.520 17.208 1.00 97.94 159 LYS A N 1
ATOM 1205 C CA . LYS A 1 159 ? -15.557 11.030 17.936 1.00 97.94 159 LYS A CA 1
ATOM 1206 C C . LYS A 1 159 ? -16.618 10.537 16.962 1.00 97.94 159 LYS A C 1
ATOM 1208 O O . LYS A 1 159 ? -17.046 11.296 16.094 1.00 97.94 159 LYS A O 1
ATOM 1213 N N . LEU A 1 160 ? -17.051 9.292 17.128 1.00 97.81 160 LEU A N 1
ATOM 1214 C CA . LEU A 1 160 ? -18.193 8.716 16.428 1.00 97.81 160 LEU A CA 1
ATOM 1215 C C . LEU A 1 160 ? -19.457 8.833 17.291 1.00 97.81 160 LEU A C 1
ATOM 1217 O O . LEU A 1 160 ? -19.506 8.327 18.411 1.00 97.81 160 LEU A O 1
ATOM 1221 N N . GLU A 1 161 ? -20.491 9.474 16.752 1.00 97.31 161 GLU A N 1
ATOM 1222 C CA . GLU A 1 161 ? -21.827 9.554 17.348 1.00 97.31 161 GLU A CA 1
ATOM 1223 C C . GLU A 1 161 ? -22.854 9.026 16.341 1.00 97.31 161 GLU A C 1
ATOM 1225 O O . GLU A 1 161 ? -23.108 9.636 15.297 1.00 97.31 161 GLU A O 1
ATOM 1230 N N . GLY A 1 162 ? -23.416 7.847 16.625 1.00 95.44 162 GLY A N 1
ATOM 1231 C CA . GLY A 1 162 ? -24.189 7.099 15.634 1.00 95.44 162 GLY A CA 1
ATOM 1232 C C . GLY A 1 162 ? -23.310 6.746 14.432 1.00 95.44 162 GLY A C 1
ATOM 1233 O O . GLY A 1 162 ? -22.354 5.992 14.566 1.00 95.44 162 GLY A O 1
ATOM 1234 N N . GLU A 1 163 ? -23.617 7.322 13.270 1.00 96.00 163 GLU A N 1
ATOM 1235 C CA . GLU A 1 163 ? -22.854 7.148 12.022 1.00 96.00 163 GLU A CA 1
ATOM 1236 C C . GLU A 1 163 ? -22.143 8.447 11.583 1.00 96.00 163 GLU A C 1
ATOM 1238 O O . GLU A 1 163 ? -21.620 8.535 10.469 1.00 96.00 163 GLU A O 1
ATOM 1243 N N . SER A 1 164 ? -22.142 9.480 12.435 1.00 98.06 164 SER A N 1
ATOM 1244 C CA . SER A 1 164 ? -21.480 10.758 12.172 1.00 98.06 164 SER A CA 1
ATOM 1245 C C . SER A 1 164 ? -20.160 10.836 12.926 1.00 98.06 164 SER A C 1
ATOM 1247 O O . SER A 1 164 ? -20.122 10.741 14.151 1.00 98.06 164 SER A O 1
ATOM 1249 N N . VAL A 1 165 ? -19.077 11.056 12.190 1.00 98.44 165 VAL A N 1
ATOM 1250 C CA . VAL A 1 165 ? -17.734 11.249 12.735 1.00 98.44 165 VAL A CA 1
ATOM 1251 C C . VAL A 1 165 ? -17.424 12.734 12.804 1.00 98.44 165 VAL A C 1
ATOM 1253 O O . VAL A 1 165 ? -17.521 13.430 11.796 1.00 98.44 165 VAL A O 1
ATOM 1256 N N . THR A 1 166 ? -16.998 13.203 13.971 1.00 98.44 166 THR A N 1
ATOM 1257 C CA . THR A 1 166 ? -16.443 14.546 14.158 1.00 98.44 166 THR A CA 1
ATOM 1258 C C . THR A 1 166 ? -14.944 14.443 14.404 1.00 98.44 166 THR A C 1
ATOM 1260 O O . THR A 1 166 ? -14.510 13.712 15.294 1.00 98.44 166 THR A O 1
ATOM 1263 N N . VAL A 1 167 ? -14.160 15.186 13.626 1.00 98.19 167 VAL A N 1
ATOM 1264 C CA . VAL A 1 167 ? -12.702 15.289 13.740 1.00 98.19 167 VAL A CA 1
ATOM 1265 C C . VAL A 1 167 ? -12.339 16.707 14.166 1.00 98.19 167 VAL A C 1
ATOM 1267 O O . VAL A 1 167 ? -12.723 17.668 13.500 1.00 98.19 167 VAL A O 1
ATOM 1270 N N . SER A 1 168 ? -11.576 16.846 15.248 1.00 97.44 168 SER A N 1
ATOM 1271 C CA . SER A 1 168 ? -11.139 18.150 15.761 1.00 97.44 168 SER A CA 1
ATOM 1272 C C . SER A 1 168 ? -9.684 18.422 15.380 1.00 97.44 168 SER A C 1
ATOM 1274 O O . SER A 1 168 ? -8.776 17.752 15.868 1.00 97.44 168 SER A O 1
ATOM 1276 N N . ILE A 1 169 ? -9.444 19.412 14.519 1.00 95.38 169 ILE A N 1
ATOM 1277 C CA . ILE A 1 169 ? -8.104 19.803 14.064 1.00 95.38 169 ILE A CA 1
ATOM 1278 C C . ILE A 1 169 ? -7.718 21.136 14.704 1.00 95.38 169 ILE A C 1
ATOM 1280 O O . ILE A 1 169 ? -8.250 22.184 14.342 1.00 95.38 169 ILE A O 1
ATOM 1284 N N . GLY A 1 170 ? -6.749 21.102 15.615 1.00 92.69 170 GLY A N 1
ATOM 1285 C CA . GLY A 1 170 ? -6.199 22.312 16.220 1.00 92.69 170 GLY A CA 1
ATOM 1286 C C . GLY A 1 170 ? -5.369 23.161 15.250 1.00 92.69 170 GLY A C 1
ATOM 1287 O O . GLY A 1 170 ? -4.920 22.707 14.183 1.00 92.69 170 GLY A O 1
ATOM 1288 N N . SER A 1 171 ? -5.138 24.410 15.654 1.00 90.44 171 SER A N 1
ATOM 1289 C CA . SER A 1 171 ? -4.271 25.368 14.956 1.00 90.44 171 SER A CA 1
ATOM 1290 C C . SER A 1 171 ? -2.791 24.953 14.975 1.00 90.44 171 SER A C 1
ATOM 1292 O O . SER A 1 171 ? -2.022 25.384 14.122 1.00 90.44 171 SER A O 1
ATOM 1294 N N . ASP A 1 172 ? -2.408 24.042 15.877 1.00 88.50 172 ASP A N 1
ATOM 1295 C CA . ASP A 1 172 ? -1.077 23.431 15.990 1.00 88.50 172 ASP A CA 1
ATOM 1296 C C . ASP A 1 172 ? -0.763 22.408 14.884 1.00 88.50 172 ASP A C 1
ATOM 1298 O O . ASP A 1 172 ? 0.399 22.053 14.675 1.00 88.50 172 ASP A O 1
ATOM 1302 N N . LYS A 1 173 ? -1.781 21.904 14.176 1.00 89.00 173 LYS A N 1
ATOM 1303 C CA . LYS A 1 173 ? -1.600 20.875 13.143 1.00 89.00 173 LYS A CA 1
ATOM 1304 C C . LYS A 1 173 ? -1.188 21.485 11.799 1.00 89.00 173 LYS A C 1
ATOM 1306 O O . LYS A 1 173 ? -1.691 22.562 11.463 1.00 89.00 173 LYS A O 1
ATOM 1311 N N . PRO A 1 174 ? -0.378 20.781 10.981 1.00 87.88 174 PRO A N 1
ATOM 1312 C CA . PRO A 1 174 ? -0.022 21.233 9.637 1.00 87.88 174 PRO A CA 1
ATOM 1313 C C . PRO A 1 174 ? -1.251 21.556 8.784 1.00 87.88 174 PRO A C 1
ATOM 1315 O O . PRO A 1 174 ? -2.325 20.992 8.988 1.00 87.88 174 PRO A O 1
ATOM 1318 N N . LYS A 1 175 ? -1.089 22.474 7.828 1.00 86.19 175 LYS A N 1
ATOM 1319 C CA . LYS A 1 175 ? -2.134 22.892 6.874 1.00 86.19 175 LYS A CA 1
ATOM 1320 C C . LYS A 1 175 ? -1.617 22.899 5.428 1.00 86.19 175 LYS A C 1
ATOM 1322 O O . LYS A 1 175 ? -2.136 23.613 4.577 1.00 86.19 175 LYS A O 1
ATOM 1327 N N . ASP A 1 176 ? -0.566 22.127 5.166 1.00 91.38 176 ASP A N 1
ATOM 1328 C CA . ASP A 1 176 ? 0.037 21.995 3.842 1.00 91.38 176 ASP A CA 1
ATOM 1329 C C . ASP A 1 176 ? -0.762 21.054 2.918 1.00 91.38 176 ASP A C 1
ATOM 1331 O O . ASP A 1 176 ? -1.747 20.421 3.312 1.00 91.38 176 ASP A O 1
ATOM 1335 N N . ALA A 1 177 ? -0.327 20.959 1.660 1.00 94.94 177 ALA A N 1
ATOM 1336 C CA . ALA A 1 177 ? -0.963 20.111 0.657 1.00 94.94 177 ALA A CA 1
ATOM 1337 C C . ALA A 1 177 ? -1.019 18.629 1.071 1.00 94.94 177 ALA A C 1
ATOM 1339 O O . ALA A 1 177 ? -2.016 17.959 0.797 1.00 94.94 177 ALA A O 1
ATOM 1340 N N . ASN A 1 178 ? 0.003 18.122 1.770 1.00 93.31 178 ASN A N 1
ATOM 1341 C CA . ASN A 1 178 ? 0.023 16.733 2.228 1.00 93.31 178 ASN A CA 1
ATOM 1342 C C . ASN A 1 178 ? -1.059 16.498 3.283 1.00 93.31 178 ASN A C 1
ATOM 1344 O O . ASN A 1 178 ? -1.761 15.490 3.223 1.00 93.31 178 ASN A O 1
ATOM 1348 N N . PHE A 1 179 ? -1.247 17.446 4.205 1.00 93.75 179 PHE A N 1
ATOM 1349 C CA . PHE A 1 179 ? -2.316 17.375 5.196 1.00 93.75 179 PHE A CA 1
ATOM 1350 C C . PHE A 1 179 ? -3.708 17.406 4.551 1.00 93.75 179 PHE A C 1
ATOM 1352 O O . PHE A 1 179 ? -4.593 16.651 4.949 1.00 93.75 179 PHE A O 1
ATOM 1359 N N . ILE A 1 180 ? -3.912 18.226 3.516 1.00 94.56 180 ILE A N 1
ATOM 1360 C CA . ILE A 1 180 ? -5.185 18.262 2.778 1.00 94.56 180 ILE A CA 1
ATOM 1361 C C . ILE A 1 180 ? -5.471 16.906 2.119 1.00 94.56 180 ILE A C 1
ATOM 1363 O O . ILE A 1 180 ? -6.575 16.378 2.258 1.00 94.56 180 ILE A O 1
ATOM 1367 N N . VAL A 1 181 ? -4.476 16.305 1.459 1.00 96.31 181 VAL A N 1
ATOM 1368 C CA . VAL A 1 181 ? -4.605 14.960 0.870 1.00 96.31 181 VAL A CA 1
ATOM 1369 C C . VAL A 1 181 ? -4.887 13.909 1.947 1.00 96.31 181 VAL A C 1
ATOM 1371 O O . VAL A 1 181 ? -5.723 13.030 1.740 1.00 96.31 181 VAL A O 1
ATOM 1374 N N . ALA A 1 182 ? -4.245 14.014 3.112 1.00 96.19 182 ALA A N 1
ATOM 1375 C CA . ALA A 1 182 ? -4.482 13.117 4.236 1.00 96.19 182 ALA A CA 1
ATOM 1376 C C . ALA A 1 182 ? -5.920 13.220 4.774 1.00 96.19 182 ALA A C 1
ATOM 1378 O O . ALA A 1 182 ? -6.536 12.192 5.040 1.00 96.19 182 ALA A O 1
ATOM 1379 N N . LYS A 1 183 ? -6.508 14.425 4.845 1.00 96.81 183 LYS A N 1
ATOM 1380 C CA . LYS A 1 183 ? -7.933 14.599 5.188 1.00 96.81 183 LYS A CA 1
ATOM 1381 C C . LYS A 1 183 ? -8.855 13.906 4.187 1.00 96.81 183 LYS A C 1
ATOM 1383 O O . LYS A 1 183 ? -9.774 13.205 4.599 1.00 96.81 183 LYS A O 1
ATOM 1388 N N . LEU A 1 184 ? -8.606 14.067 2.885 1.00 97.75 184 LEU A N 1
ATOM 1389 C CA . LEU A 1 184 ? -9.406 13.407 1.844 1.00 97.75 184 LEU A CA 1
ATOM 1390 C C . LEU A 1 184 ? -9.304 11.882 1.929 1.00 97.75 184 LEU A C 1
ATOM 1392 O O . LEU A 1 184 ? -10.312 11.188 1.808 1.00 97.75 184 LEU A O 1
ATOM 1396 N N . ARG A 1 185 ? -8.100 11.366 2.199 1.00 96.81 185 ARG A N 1
ATOM 1397 C CA . ARG A 1 185 ? -7.880 9.942 2.443 1.00 96.81 185 ARG A CA 1
ATOM 1398 C C . ARG A 1 185 ? -8.661 9.475 3.672 1.00 96.81 185 ARG A C 1
ATOM 1400 O O . ARG A 1 185 ? -9.430 8.528 3.560 1.00 96.81 185 ARG A O 1
ATOM 1407 N N . PHE A 1 186 ? -8.542 10.176 4.798 1.00 98.12 186 PHE A N 1
ATOM 1408 C CA . PHE A 1 186 ? -9.276 9.853 6.021 1.00 98.12 186 PHE A CA 1
ATOM 1409 C C . PHE A 1 186 ? -10.782 9.761 5.759 1.00 98.12 186 PHE A C 1
ATOM 1411 O O . PHE A 1 186 ? -11.411 8.798 6.187 1.00 98.12 186 PHE A O 1
ATOM 1418 N N . ILE A 1 187 ? -11.351 10.726 5.024 1.00 98.44 187 ILE A N 1
ATOM 1419 C CA . ILE A 1 187 ? -12.774 10.731 4.654 1.00 98.44 187 ILE A CA 1
ATOM 1420 C C . ILE A 1 187 ? -13.139 9.459 3.886 1.00 98.44 187 ILE A C 1
ATOM 1422 O O . ILE A 1 187 ? -14.100 8.788 4.258 1.00 98.44 187 ILE A O 1
ATOM 1426 N N . ASP A 1 188 ? -12.381 9.111 2.842 1.00 98.12 188 ASP A N 1
ATOM 1427 C CA . ASP A 1 188 ? -12.666 7.935 2.014 1.00 98.12 188 ASP A CA 1
ATOM 1428 C C . ASP A 1 188 ? -12.650 6.641 2.844 1.00 98.12 188 ASP A C 1
ATOM 1430 O O . ASP A 1 188 ? -13.607 5.864 2.807 1.00 98.12 188 ASP A O 1
ATOM 1434 N N . PHE A 1 189 ? -11.623 6.447 3.679 1.00 98.00 189 PHE A N 1
ATOM 1435 C CA . PHE A 1 189 ? -11.520 5.258 4.530 1.00 98.00 189 PHE A CA 1
ATOM 1436 C C . PHE A 1 189 ? -12.579 5.218 5.634 1.00 98.00 189 PHE A C 1
ATOM 1438 O O . PHE A 1 189 ? -13.147 4.154 5.898 1.00 98.00 189 PHE A O 1
ATOM 1445 N N . ALA A 1 190 ? -12.874 6.359 6.262 1.00 98.12 190 ALA A N 1
ATOM 1446 C CA . ALA A 1 190 ? -13.892 6.450 7.299 1.00 98.12 190 ALA A CA 1
ATOM 1447 C C . ALA A 1 190 ? -15.275 6.059 6.755 1.00 98.12 190 ALA A C 1
ATOM 1449 O O . ALA A 1 190 ? -15.975 5.248 7.367 1.00 98.12 190 ALA A O 1
ATOM 1450 N N . LEU A 1 191 ? -15.635 6.597 5.584 1.00 98.25 191 LEU A N 1
ATOM 1451 C CA . LEU A 1 191 ? -16.928 6.357 4.944 1.00 98.25 191 LEU A CA 1
ATOM 1452 C C . LEU A 1 191 ? -17.066 4.936 4.386 1.00 98.25 191 LEU A C 1
ATOM 1454 O O . LEU A 1 191 ? -18.140 4.346 4.468 1.00 98.25 191 LEU A O 1
ATOM 1458 N N . ARG A 1 192 ? -15.999 4.368 3.812 1.00 97.69 192 ARG A N 1
ATOM 1459 C CA . ARG A 1 192 ? -16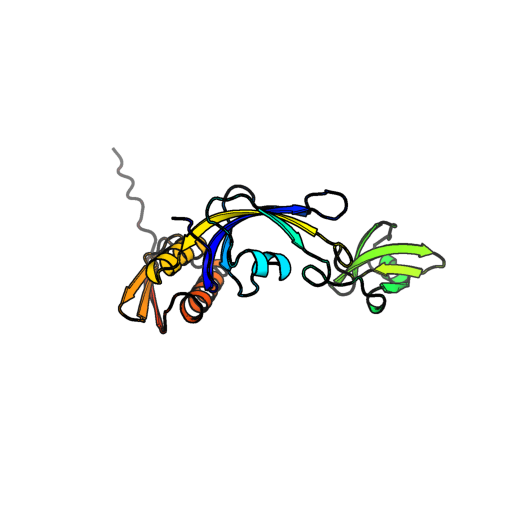.074 3.042 3.177 1.00 97.69 192 ARG A CA 1
ATOM 1460 C C . ARG A 1 192 ? -15.903 1.881 4.146 1.00 97.69 192 ARG A C 1
ATOM 1462 O O . ARG A 1 192 ? -16.510 0.834 3.935 1.00 97.69 192 ARG A O 1
ATOM 1469 N N . TYR A 1 193 ? -15.061 2.038 5.169 1.00 97.75 193 TYR A N 1
ATOM 1470 C CA . TYR A 1 193 ? -14.548 0.891 5.927 1.00 97.75 193 TYR A CA 1
ATOM 1471 C C . TYR A 1 193 ? -14.619 1.050 7.451 1.00 97.75 193 TYR A C 1
ATOM 1473 O O . TYR A 1 193 ? -14.467 0.056 8.164 1.00 97.75 193 TYR A O 1
ATOM 1481 N N . ALA A 1 194 ? -14.877 2.256 7.971 1.00 96.94 194 ALA A N 1
ATOM 1482 C CA . ALA A 1 194 ? -14.974 2.500 9.414 1.00 96.94 194 ALA A CA 1
ATOM 1483 C C . ALA A 1 194 ? -16.414 2.686 9.927 1.00 96.94 194 ALA A C 1
ATOM 1485 O O . ALA A 1 194 ? -16.604 2.993 11.099 1.00 96.94 194 ALA A O 1
ATOM 1486 N N . GLY A 1 195 ? -17.430 2.492 9.076 1.00 94.38 195 GLY A N 1
ATOM 1487 C CA . GLY A 1 195 ? -18.845 2.564 9.467 1.00 94.38 195 GLY A CA 1
ATOM 1488 C C . GLY A 1 195 ? -19.420 3.981 9.573 1.00 94.38 195 GLY A C 1
ATOM 1489 O O . GLY A 1 195 ? -20.536 4.146 10.060 1.00 94.38 195 GLY A O 1
ATOM 1490 N N . ALA A 1 196 ? -18.694 5.006 9.122 1.00 97.56 196 ALA A N 1
ATOM 1491 C CA . ALA A 1 196 ? -19.215 6.367 9.064 1.00 97.56 196 ALA A CA 1
ATOM 1492 C C . ALA A 1 196 ? -20.111 6.566 7.829 1.00 97.56 196 ALA A C 1
ATOM 1494 O O . ALA A 1 196 ? -19.805 6.078 6.747 1.00 97.56 196 ALA A O 1
ATOM 1495 N N . LYS A 1 197 ? -21.176 7.361 7.955 1.00 98.06 197 LYS A N 1
ATOM 1496 C CA . LYS A 1 197 ? -21.946 7.900 6.813 1.00 98.06 197 LYS A CA 1
ATOM 1497 C C . LYS A 1 197 ? -21.729 9.391 6.598 1.00 98.06 197 LYS A C 1
ATOM 1499 O O . LYS A 1 197 ? -22.089 9.932 5.556 1.00 98.06 197 LYS A O 1
ATOM 1504 N N . LYS A 1 198 ? -21.149 10.066 7.588 1.00 98.19 198 LYS A N 1
ATOM 1505 C CA . LYS A 1 198 ? -20.860 11.495 7.559 1.00 98.19 198 LYS A CA 1
ATOM 1506 C C . LYS A 1 198 ? -19.556 11.761 8.296 1.00 98.19 198 LYS A C 1
ATOM 1508 O O . LYS A 1 198 ? -19.330 11.197 9.362 1.00 98.19 198 LYS A O 1
ATOM 1513 N N . VAL A 1 199 ? -18.732 12.648 7.746 1.00 98.50 199 VAL A N 1
ATOM 1514 C CA . VAL A 1 199 ? -17.517 13.151 8.395 1.00 98.50 199 VAL A CA 1
ATOM 1515 C C . VAL A 1 199 ? -17.606 14.671 8.478 1.00 98.50 199 VAL A C 1
ATOM 1517 O O . VAL A 1 199 ? -17.911 15.332 7.486 1.00 98.50 199 VAL A O 1
ATOM 1520 N N . VAL A 1 200 ? -17.362 15.220 9.663 1.00 98.25 200 VAL A N 1
ATOM 1521 C CA . VAL A 1 200 ? -17.340 16.656 9.956 1.00 98.25 200 VAL A CA 1
ATOM 1522 C C . VAL A 1 200 ? -15.965 17.007 10.504 1.00 98.25 200 VAL A C 1
ATOM 1524 O O . VAL A 1 200 ? -15.513 16.396 11.469 1.00 98.25 200 VAL A O 1
ATOM 1527 N N . PHE A 1 201 ? -15.309 17.997 9.906 1.00 97.56 201 PHE A N 1
ATOM 1528 C CA . PHE A 1 201 ? -14.072 18.566 10.436 1.00 97.56 201 PHE A CA 1
ATOM 1529 C C . PHE A 1 201 ? -14.381 19.882 11.147 1.00 97.56 201 PHE A C 1
ATOM 1531 O O . PHE A 1 201 ? -14.945 20.792 10.544 1.00 97.56 201 PHE A O 1
ATOM 1538 N N . ASN A 1 202 ? -13.970 19.981 12.408 1.00 96.44 202 ASN A N 1
ATOM 1539 C CA . ASN A 1 202 ? -13.932 21.222 13.169 1.00 96.44 202 ASN A CA 1
ATOM 1540 C C . ASN A 1 202 ? -12.477 21.690 13.212 1.00 96.44 202 ASN A C 1
ATOM 1542 O O . ASN A 1 202 ? -11.658 21.092 13.912 1.00 96.44 202 ASN A O 1
ATOM 1546 N N . GLU A 1 203 ? -12.144 22.716 12.431 1.00 94.38 203 GLU A N 1
ATOM 1547 C CA . GLU A 1 203 ? -10.767 23.190 12.273 1.00 94.38 203 GLU A CA 1
ATOM 1548 C C . GLU A 1 203 ? -10.576 24.574 12.887 1.00 94.38 203 GLU A C 1
ATOM 1550 O O . GLU A 1 203 ? -11.357 25.492 12.638 1.00 94.38 203 GLU A O 1
ATOM 1555 N N . GLU A 1 204 ? -9.504 24.729 13.657 1.00 92.69 204 GLU A N 1
ATOM 1556 C CA . GLU A 1 204 ? -9.118 26.003 14.249 1.00 92.69 204 GLU A CA 1
ATOM 1557 C C . GLU A 1 204 ? -7.986 26.659 13.446 1.00 92.69 204 GLU A C 1
ATOM 1559 O O . GLU A 1 204 ? -6.957 26.039 13.160 1.00 92.69 204 GLU A O 1
ATOM 1564 N N . TYR A 1 205 ? -8.167 27.941 13.123 1.00 90.25 205 TYR A N 1
ATOM 1565 C CA . TYR A 1 205 ? -7.174 28.791 12.471 1.00 90.25 205 TYR A CA 1
ATOM 1566 C C . TYR A 1 205 ? -6.896 29.987 13.380 1.00 90.25 205 TYR A C 1
ATOM 1568 O O . TYR A 1 205 ? -7.695 30.917 13.462 1.00 90.25 205 TYR A O 1
ATOM 1576 N N . ALA A 1 206 ? -5.771 29.940 14.086 1.00 87.19 206 ALA A N 1
ATOM 1577 C CA . ALA A 1 206 ? -5.358 30.967 15.032 1.00 87.19 206 ALA A CA 1
ATOM 1578 C C . ALA A 1 206 ? -3.894 31.350 14.793 1.00 87.19 206 ALA A C 1
ATOM 1580 O O . ALA A 1 206 ? -3.106 30.549 14.285 1.00 87.19 206 ALA A O 1
ATOM 1581 N N . LEU A 1 207 ? -3.528 32.577 15.168 1.00 81.38 207 LEU A N 1
ATOM 1582 C CA . LEU A 1 207 ? -2.128 32.998 15.185 1.00 81.38 207 LEU A CA 1
ATOM 1583 C C . LEU A 1 207 ? -1.347 32.173 16.226 1.00 81.38 207 LEU A C 1
ATOM 1585 O O . LEU A 1 207 ? -1.918 31.810 17.261 1.00 81.38 207 LEU A O 1
ATOM 1589 N N . PRO A 1 208 ? -0.049 31.886 15.998 1.00 71.50 208 PRO A N 1
ATOM 1590 C CA . PRO A 1 208 ? 0.784 31.227 16.995 1.00 71.50 208 PRO A CA 1
ATOM 1591 C C . PRO A 1 208 ? 0.736 32.016 18.304 1.00 71.50 208 PRO A C 1
ATOM 1593 O O . PRO A 1 208 ? 0.944 33.229 18.297 1.00 71.50 208 PRO A O 1
ATOM 1596 N N . LYS A 1 209 ? 0.472 31.347 19.431 1.00 69.06 209 LYS A N 1
ATOM 1597 C CA . LYS A 1 209 ? 0.565 32.001 20.742 1.00 69.06 209 LYS A CA 1
ATOM 1598 C C . LYS A 1 209 ? 2.001 32.500 20.918 1.00 69.06 209 LYS A C 1
ATOM 1600 O O . LYS A 1 209 ? 2.932 31.694 20.846 1.00 69.06 209 LYS A O 1
ATOM 1605 N N . GLU A 1 210 ? 2.182 33.808 21.108 1.00 64.38 210 GLU A N 1
ATOM 1606 C CA . GLU A 1 210 ? 3.495 34.382 21.404 1.00 64.38 210 GLU A CA 1
ATOM 1607 C C . GLU A 1 210 ? 4.088 33.652 22.611 1.00 64.38 210 GLU A C 1
ATOM 1609 O O . GLU A 1 210 ? 3.439 33.498 23.650 1.00 64.38 210 GLU A O 1
ATOM 1614 N N . LYS A 1 211 ? 5.325 33.162 22.474 1.00 58.09 211 LYS A N 1
ATOM 1615 C CA . LYS A 1 211 ? 6.071 32.663 23.625 1.00 58.09 211 LYS A CA 1
ATOM 1616 C C . LYS A 1 211 ? 6.368 33.872 24.501 1.00 58.09 211 LYS A C 1
ATOM 1618 O O . LYS A 1 211 ? 7.292 34.625 24.205 1.00 58.09 211 LYS A O 1
ATOM 1623 N N . VAL A 1 212 ? 5.584 34.063 25.557 1.00 55.44 212 VAL A N 1
ATOM 1624 C CA . VAL A 1 212 ? 5.913 35.018 26.613 1.00 55.44 212 VAL A CA 1
ATOM 1625 C C . VAL A 1 212 ? 7.257 34.574 27.188 1.00 55.44 212 VAL A C 1
ATOM 1627 O O . VAL A 1 212 ? 7.348 33.561 27.878 1.00 55.44 212 VAL A O 1
ATOM 1630 N N . HIS A 1 213 ? 8.329 35.277 26.827 1.00 52.84 213 HIS A N 1
ATOM 1631 C CA . HIS A 1 213 ? 9.593 35.161 27.535 1.00 52.84 213 HIS A CA 1
ATOM 1632 C C . HIS A 1 213 ? 9.384 35.783 28.912 1.00 52.84 213 HIS A C 1
ATOM 1634 O O . HIS A 1 213 ? 9.476 37.000 29.069 1.00 52.84 213 HIS A O 1
ATOM 1640 N N . GLU A 1 214 ? 9.094 34.947 29.906 1.00 50.53 214 GLU A N 1
ATOM 1641 C CA . GLU A 1 214 ? 9.304 35.311 31.302 1.00 50.53 214 GLU A CA 1
ATOM 1642 C C . GLU A 1 214 ? 10.807 35.556 31.479 1.00 50.53 214 GLU A C 1
ATOM 1644 O O . GLU A 1 214 ? 11.615 34.630 31.561 1.00 50.53 214 GLU A O 1
ATOM 1649 N N . LYS A 1 215 ? 11.202 36.832 31.430 1.00 51.47 215 LYS A N 1
ATOM 1650 C CA . LYS A 1 215 ? 12.499 37.270 31.935 1.00 51.47 215 LYS A CA 1
ATOM 1651 C C . LYS A 1 215 ? 12.436 37.143 33.456 1.00 51.47 215 LYS A C 1
ATOM 1653 O O . LYS A 1 215 ? 11.699 37.898 34.088 1.00 51.47 215 LYS A O 1
ATOM 1658 N N . GLY A 1 216 ? 13.149 36.153 33.989 1.00 54.09 216 GLY A N 1
ATOM 1659 C CA . GLY A 1 216 ? 13.564 36.135 35.392 1.00 54.09 216 GLY A CA 1
ATOM 1660 C C . GLY A 1 216 ? 14.588 37.220 35.693 1.00 54.09 216 GLY A C 1
ATOM 1661 O O . GLY A 1 216 ? 15.186 37.757 34.728 1.00 54.09 216 GLY A O 1
#